Protein AF-A0A162P6Z4-F1 (afdb_monomer)

Secondary structure (DSSP, 8-state):
-----------GGGTEEESSHHHHHHTSSSPPEEHHHHHHHHHTTSEEESS-HHHHHHTHHHHEE-PPPHHHHHHIIIIIHHHTT---HHHHHHHHHHHHTT-HHHHHTTS-TT---S----S-TTS---HHHHHHHHHHHTT---SS-TT-SSS-S-GGG-----S-GGG-----EEEEEEES-HHHH-TTTHHHHHHHHHHHEEEEEEEEEE---PPPGGG-

Organism: Colletotrichum incanum (NCBI:txid1573173)

Radius of gyration: 22.45 Å; Cα contacts (8 Å, |Δi|>4): 189; chains: 1; bounding box: 48×48×62 Å

InterPro domains:
  IPR029063 S-adenosyl-L-methionine-dependent methyltransferase superfamily [G3DSA:3.40.50.150] (81-154)
  IPR029063 S-adenosyl-L-methionine-dependent methyltransferase superfamily [G3DSA:3.40.50.150] (155-224)
  IPR029063 S-adenosyl-L-methionine-dependent methyltransferase superfamily [SSF53335] (4-215)
  IPR052290 Sphingolipid C9-methyltransferase [PTHR45197] (2-154)

pLDDT: mean 76.77, std 14.66, range [35.53, 94.19]

Sequence (224 aa):
MNERVKCPGLPVKHCLTSHKKEDRAKYRSRNKIPAEIFMRKYFDGDADFNGGVLDVLEYHHDRASFRFTSELLRYIFVDVASDVPFHSRSQDEDQVQDHYDRGDDFYAWFSSPRRVYTSGIISDVDSEESLEQLQGNKLAILSLKPGENESDIGADVPESKTRIHCVDYRDIPRAKSDKITCLEMAEHVGMFNITNFLRQCADLLKDDDVMHLQIASLRQAQQY

Foldseek 3Di:
DQDPPDAPLDFPCQFKDFPDPVVCVVRVDQDAAAPVVVVVCVVVVRMDTPDPPCVSVVRNVSRHDPDDDPVNVCCCVPPVVVCVVDPDPVVLCVVPCVVPVPDPVVLVVPADLLSDDAFFQDPDPVDDDDPVRRNLRVVVVVPPDPPPDSPPSGPPDPPVRDDDDPDDPVPPPQAADLEAEAGQCLVSCDPVCSVVVVVSVVSNYDPPGDYHDYHDDDDDPVSD

Mean predicted aligned error: 10.82 Å

Structure (mmCIF, N/CA/C/O backbone):
data_AF-A0A162P6Z4-F1
#
_entry.id   AF-A0A162P6Z4-F1
#
loop_
_atom_site.group_PDB
_atom_site.id
_atom_site.type_symbol
_atom_site.label_atom_id
_atom_site.label_alt_id
_atom_site.label_comp_id
_atom_site.label_asym_id
_atom_site.label_entity_id
_atom_site.label_seq_id
_atom_site.pdbx_PDB_ins_code
_atom_site.Cartn_x
_atom_site.Cartn_y
_atom_site.Cartn_z
_atom_site.occupancy
_atom_site.B_iso_or_equiv
_atom_site.auth_seq_id
_atom_site.auth_comp_id
_atom_site.auth_asym_id
_atom_site.auth_atom_id
_atom_site.pdbx_PDB_model_num
ATOM 1 N N . MET A 1 1 ? -17.247 10.965 -14.172 1.00 46.44 1 MET A N 1
ATOM 2 C CA . MET A 1 1 ? -15.834 10.642 -14.463 1.00 46.44 1 MET A CA 1
ATOM 3 C C . MET A 1 1 ? -15.657 9.127 -1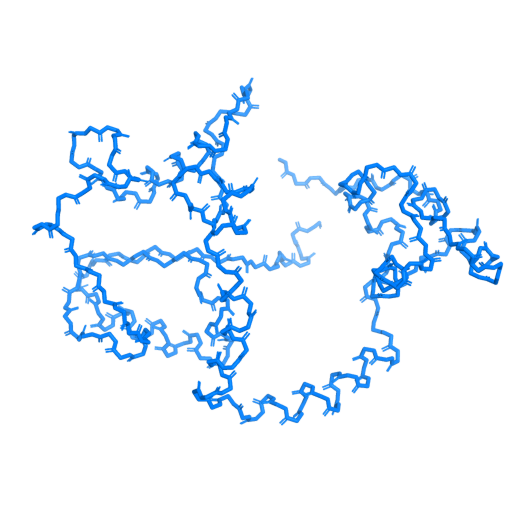4.496 1.00 46.44 1 MET A C 1
ATOM 5 O O . MET A 1 1 ? -15.507 8.516 -13.454 1.00 46.44 1 MET A O 1
ATOM 9 N N . ASN A 1 2 ? -15.789 8.502 -15.665 1.00 51.44 2 ASN A N 1
ATOM 10 C CA . ASN A 1 2 ? -15.484 7.078 -15.910 1.00 51.44 2 ASN A CA 1
ATOM 11 C C . ASN A 1 2 ? -15.151 6.933 -17.410 1.00 51.44 2 ASN A C 1
ATOM 13 O O . ASN A 1 2 ? -15.668 6.069 -18.109 1.00 51.44 2 ASN A O 1
ATOM 17 N N . GLU A 1 3 ? -14.368 7.869 -17.947 1.00 56.97 3 GLU A N 1
ATOM 18 C CA . GLU A 1 3 ? -13.923 7.787 -19.336 1.00 56.97 3 GLU A CA 1
ATOM 19 C C . GLU A 1 3 ? -12.628 6.982 -19.398 1.00 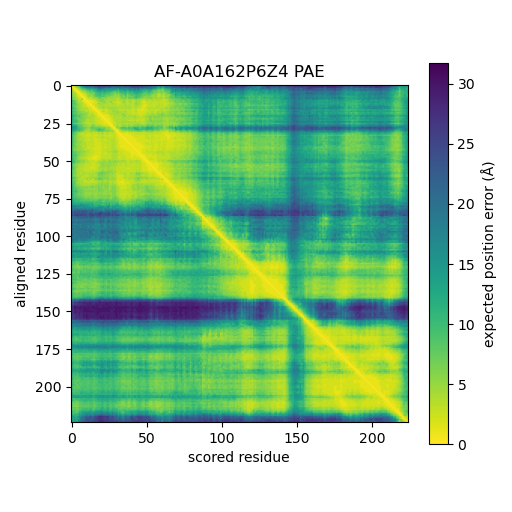56.97 3 GLU A C 1
ATOM 21 O O . GLU A 1 3 ? -11.738 7.154 -18.564 1.00 56.97 3 GLU A O 1
ATOM 26 N N . ARG A 1 4 ? -12.516 6.093 -20.390 1.00 62.03 4 ARG A N 1
ATOM 27 C CA . ARG A 1 4 ? -11.279 5.344 -20.622 1.00 62.03 4 ARG A CA 1
ATOM 28 C C . ARG A 1 4 ? -10.139 6.314 -20.889 1.00 62.03 4 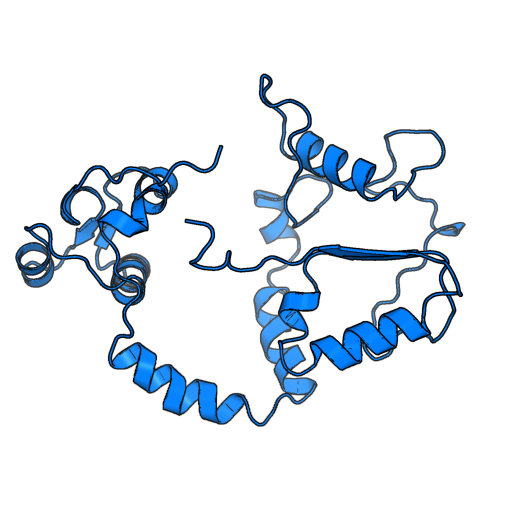ARG A C 1
ATOM 30 O O . ARG A 1 4 ? -10.230 7.137 -21.802 1.00 62.03 4 ARG A O 1
ATOM 37 N N . VAL A 1 5 ? -9.047 6.152 -20.145 1.00 67.75 5 VAL A N 1
ATOM 38 C CA . VAL A 1 5 ? -7.814 6.914 -20.356 1.00 67.75 5 VAL A CA 1
ATOM 39 C C . VAL A 1 5 ? -7.351 6.717 -21.800 1.00 67.75 5 VAL A C 1
ATOM 41 O O . VAL A 1 5 ? -7.00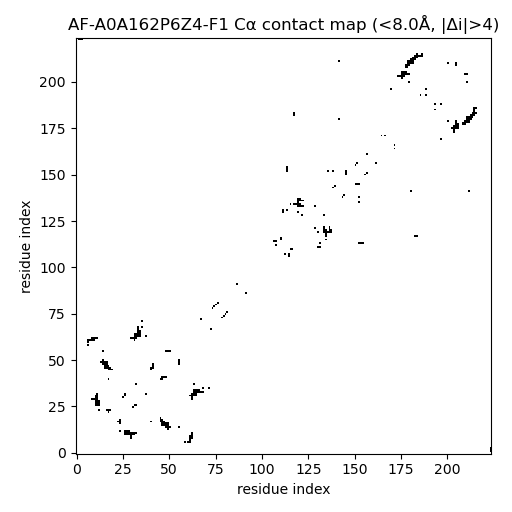2 5.609 -22.221 1.00 67.75 5 VAL A O 1
ATOM 44 N N . LYS A 1 6 ? -7.368 7.797 -22.585 1.00 73.69 6 LYS A N 1
ATOM 45 C CA . LYS A 1 6 ? -6.865 7.787 -23.960 1.00 73.69 6 LYS A CA 1
ATOM 46 C C . LYS A 1 6 ? -5.343 7.824 -23.915 1.00 73.69 6 LYS A C 1
ATOM 48 O O . LYS A 1 6 ? -4.747 8.847 -23.599 1.00 73.69 6 LYS A O 1
ATOM 53 N N . CYS A 1 7 ? -4.720 6.693 -24.225 1.00 75.06 7 CYS A N 1
ATOM 54 C CA . CYS A 1 7 ? -3.268 6.592 -24.269 1.00 75.06 7 CYS A CA 1
ATOM 55 C C . CYS A 1 7 ? -2.707 7.314 -25.513 1.00 75.06 7 CYS A C 1
ATOM 57 O O . CYS A 1 7 ? -3.266 7.161 -26.603 1.00 75.06 7 CYS A O 1
ATOM 59 N N . PRO A 1 8 ? -1.596 8.061 -25.389 1.00 80.06 8 PRO A N 1
ATOM 60 C CA . PRO A 1 8 ? -1.045 8.865 -26.481 1.00 80.06 8 PRO A CA 1
ATOM 61 C C . PRO A 1 8 ? -0.350 8.042 -27.588 1.00 80.06 8 PRO A C 1
ATOM 63 O O . PRO A 1 8 ? 0.004 8.594 -28.631 1.00 80.06 8 PRO A O 1
ATOM 66 N N . GLY A 1 9 ? -0.154 6.729 -27.417 1.00 79.75 9 GLY A N 1
ATOM 67 C CA . GLY A 1 9 ? 0.426 5.847 -28.436 1.00 79.75 9 GLY A CA 1
ATOM 68 C C . GLY A 1 9 ? 1.926 6.066 -28.661 1.00 79.75 9 GLY A C 1
ATOM 69 O O . GLY A 1 9 ? 2.426 5.853 -29.780 1.00 79.75 9 GLY A O 1
ATOM 70 N N . LEU A 1 10 ? 2.629 6.531 -27.625 1.00 81.75 10 LEU A N 1
ATOM 71 C CA . LEU A 1 10 ? 4.042 6.898 -27.653 1.00 81.75 10 LEU A CA 1
ATOM 72 C C . LEU A 1 10 ? 4.932 5.655 -27.473 1.00 81.75 10 LEU A C 1
ATOM 74 O O . LEU A 1 10 ? 4.625 4.779 -26.667 1.00 81.75 10 LEU A O 1
ATOM 78 N N . PRO A 1 11 ? 6.059 5.549 -28.201 1.00 82.31 11 PRO A N 1
ATOM 79 C CA . PRO A 1 11 ? 6.957 4.402 -28.088 1.00 82.31 11 PRO A CA 1
ATOM 80 C C . PRO A 1 11 ? 7.705 4.394 -26.745 1.00 82.31 11 PRO A C 1
ATOM 82 O O . PRO A 1 11 ? 7.944 5.447 -26.157 1.00 82.31 11 PRO A O 1
ATOM 85 N N . VAL A 1 12 ? 8.170 3.219 -26.308 1.00 82.81 12 VAL A N 1
ATOM 86 C CA . VAL A 1 12 ? 8.904 3.036 -25.034 1.00 82.81 12 VAL A CA 1
ATOM 87 C C . VAL A 1 12 ? 10.111 3.971 -24.916 1.00 82.81 12 VAL A C 1
ATOM 89 O O . VAL A 1 12 ? 10.322 4.557 -23.859 1.00 82.81 12 VAL A O 1
ATOM 92 N N . LYS A 1 13 ? 10.845 4.196 -26.016 1.00 83.38 13 LYS A N 1
ATOM 93 C CA . LYS A 1 13 ? 11.989 5.127 -26.070 1.00 83.38 13 LYS A CA 1
ATOM 94 C C . LYS A 1 13 ? 11.669 6.569 -25.656 1.00 83.38 13 LYS A C 1
ATOM 96 O O . LYS A 1 13 ? 12.589 7.347 -25.459 1.00 83.38 13 LYS A O 1
ATOM 101 N N . HIS A 1 14 ? 10.396 6.968 -25.635 1.00 83.31 14 HIS A N 1
ATOM 102 C CA . HIS A 1 14 ? 10.000 8.296 -25.168 1.00 83.31 14 HIS A CA 1
ATOM 103 C C . HIS A 1 14 ? 10.062 8.391 -23.642 1.00 83.31 14 HIS A C 1
ATOM 105 O O . HIS A 1 14 ? 10.307 9.459 -23.108 1.00 83.31 14 HIS A O 1
ATOM 111 N N . CYS A 1 15 ? 9.901 7.265 -22.954 1.00 82.69 15 CYS A N 1
ATOM 112 C CA . CYS A 1 15 ? 9.810 7.191 -21.503 1.00 82.69 15 CYS A CA 1
ATOM 113 C C . CYS A 1 15 ? 11.073 6.689 -20.836 1.00 82.69 15 CYS A C 1
ATOM 115 O O . CYS A 1 15 ? 11.348 7.076 -19.707 1.00 82.69 15 CYS A O 1
ATOM 117 N N . LEU A 1 16 ? 11.809 5.821 -21.523 1.00 85.81 16 LEU A N 1
ATOM 118 C CA . LEU A 1 16 ? 12.966 5.161 -20.957 1.00 85.81 16 LEU A CA 1
ATOM 119 C C . LEU A 1 16 ? 14.080 5.041 -21.995 1.00 85.81 16 LEU A C 1
ATOM 121 O O . LEU A 1 16 ? 13.851 4.595 -23.125 1.00 85.81 16 LEU A O 1
ATOM 125 N N . THR A 1 17 ? 15.293 5.416 -21.599 1.00 89.19 17 THR A N 1
ATOM 126 C CA . THR A 1 17 ? 16.510 5.244 -22.395 1.00 89.19 17 THR A CA 1
ATOM 127 C C . THR A 1 17 ? 17.358 4.148 -21.779 1.00 89.19 17 THR A C 1
ATOM 129 O O . THR A 1 17 ? 17.910 4.316 -20.701 1.00 89.19 17 THR A O 1
ATOM 132 N N . SER A 1 18 ? 17.502 3.024 -22.484 1.00 88.56 18 SER A N 1
ATOM 133 C CA . SER A 1 18 ? 18.409 1.959 -22.050 1.00 88.56 18 SER A CA 1
ATOM 134 C C . SER A 1 18 ? 19.856 2.248 -22.439 1.00 88.56 18 SER A C 1
ATOM 136 O O . SER A 1 18 ? 20.138 2.719 -23.548 1.00 88.56 18 SER A O 1
ATOM 138 N N . HIS A 1 19 ? 20.789 1.884 -21.564 1.00 90.38 19 HIS A N 1
ATOM 139 C CA . HIS A 1 19 ? 22.231 1.993 -21.789 1.00 90.38 19 HIS A CA 1
ATOM 140 C C . HIS A 1 19 ? 22.767 0.876 -22.691 1.00 90.38 19 HIS A C 1
ATOM 142 O O . HIS A 1 19 ? 23.779 1.057 -23.377 1.00 90.38 19 HIS A O 1
ATOM 148 N N . LYS A 1 20 ? 22.022 -0.226 -22.841 1.00 88.31 20 LYS A N 1
ATOM 149 C CA . LYS A 1 20 ? 22.358 -1.348 -23.727 1.00 88.31 20 LYS A CA 1
ATOM 150 C C . LYS A 1 20 ? 21.846 -1.118 -25.152 1.00 88.31 20 LYS A C 1
ATOM 152 O O . LYS A 1 20 ? 20.680 -0.808 -25.397 1.00 88.31 20 LYS A O 1
ATOM 157 N N . LYS A 1 21 ? 22.735 -1.281 -26.141 1.00 85.00 21 LYS A N 1
ATOM 158 C CA . LYS A 1 21 ? 22.434 -1.022 -27.565 1.00 85.00 21 LYS A CA 1
ATOM 159 C C . LYS A 1 21 ? 21.353 -1.955 -28.122 1.00 85.00 21 LYS A C 1
ATOM 161 O O . LYS A 1 21 ? 20.536 -1.519 -28.932 1.00 85.00 21 LYS A O 1
ATOM 166 N N . GLU A 1 22 ? 21.341 -3.205 -27.674 1.00 84.81 22 GLU A N 1
ATOM 167 C CA . GLU A 1 22 ? 20.366 -4.225 -28.076 1.00 84.81 22 GLU A CA 1
ATOM 168 C C . GLU A 1 22 ? 18.949 -3.865 -27.618 1.00 84.81 22 GLU A C 1
ATOM 170 O O . GLU A 1 22 ? 18.009 -3.890 -28.414 1.00 84.81 22 GLU A O 1
ATOM 175 N N . ASP A 1 23 ? 18.804 -3.420 -26.370 1.00 82.62 23 ASP A N 1
ATOM 176 C CA . ASP A 1 23 ? 17.523 -2.979 -25.817 1.00 82.62 23 ASP A CA 1
ATOM 177 C C . ASP A 1 23 ? 16.994 -1.732 -26.529 1.00 82.62 23 ASP A C 1
ATOM 179 O O . ASP A 1 23 ? 15.813 -1.665 -26.883 1.00 82.62 23 ASP A O 1
ATOM 183 N N . ARG A 1 24 ? 17.875 -0.768 -26.835 1.00 82.19 24 ARG A N 1
ATOM 184 C CA . ARG A 1 24 ? 17.502 0.407 -27.639 1.00 82.19 24 ARG A CA 1
ATOM 185 C C . ARG A 1 24 ? 16.971 0.022 -29.016 1.00 82.19 24 ARG A C 1
ATOM 187 O O . ARG A 1 24 ? 16.066 0.687 -29.515 1.00 82.19 24 ARG A O 1
ATOM 194 N N . ALA A 1 25 ? 17.515 -1.024 -29.639 1.00 81.44 25 ALA A N 1
ATOM 195 C CA . ALA A 1 25 ? 17.023 -1.523 -30.921 1.00 81.44 25 ALA A CA 1
ATOM 196 C C . ALA A 1 25 ? 15.665 -2.231 -30.770 1.00 81.44 25 ALA A C 1
ATOM 198 O O . ALA A 1 25 ? 14.748 -1.969 -31.551 1.00 81.44 25 ALA A O 1
ATOM 199 N N . LYS A 1 26 ? 15.515 -3.067 -29.736 1.00 81.81 26 LYS A N 1
ATOM 200 C CA . LYS A 1 26 ? 14.305 -3.855 -29.454 1.00 81.81 26 LYS A CA 1
ATOM 201 C C . LYS A 1 26 ? 13.075 -2.993 -29.149 1.00 81.81 26 LYS A C 1
ATOM 203 O O . LYS A 1 26 ? 11.979 -3.299 -29.623 1.00 81.81 26 LYS A O 1
ATOM 208 N N . TYR A 1 27 ? 13.260 -1.897 -28.410 1.00 79.38 27 TYR A N 1
ATOM 209 C CA . TYR A 1 27 ? 12.186 -0.994 -27.971 1.00 79.38 27 TYR A CA 1
ATOM 210 C C . TYR A 1 27 ? 12.145 0.336 -28.748 1.00 79.38 27 TYR A C 1
ATOM 212 O O . TYR A 1 27 ? 11.572 1.329 -28.296 1.00 79.38 27 TYR A O 1
ATOM 220 N N . ARG A 1 28 ? 12.744 0.369 -29.949 1.00 69.75 28 ARG A N 1
ATOM 221 C CA . ARG A 1 28 ? 12.758 1.554 -30.827 1.00 69.75 28 ARG A CA 1
ATOM 222 C C . ARG A 1 28 ? 11.385 1.878 -31.428 1.00 69.75 28 ARG A C 1
ATOM 224 O O . ARG A 1 28 ? 11.129 3.033 -31.779 1.00 69.75 28 ARG A O 1
ATOM 231 N N . SER A 1 29 ? 10.549 0.854 -31.602 1.00 71.00 29 SER A N 1
ATOM 232 C CA . SER A 1 29 ? 9.211 0.912 -32.200 1.00 71.00 29 SER A CA 1
ATOM 233 C C . SER A 1 29 ? 8.112 0.980 -31.123 1.00 71.00 29 SER A C 1
ATOM 235 O O . SER A 1 29 ? 8.387 1.233 -29.954 1.00 71.00 29 SER A O 1
ATOM 237 N N . ARG A 1 30 ? 6.849 0.751 -31.504 1.00 70.62 30 ARG A N 1
ATOM 238 C CA . ARG A 1 30 ? 5.688 0.698 -30.592 1.00 70.62 30 ARG A CA 1
ATOM 239 C C . ARG A 1 30 ? 5.570 -0.610 -29.787 1.00 70.62 30 ARG A C 1
ATOM 241 O O . ARG A 1 30 ? 4.515 -0.894 -29.229 1.00 70.62 30 ARG A O 1
ATOM 248 N N . ASN A 1 31 ? 6.620 -1.426 -29.736 1.00 80.19 31 ASN A N 1
ATOM 249 C CA . ASN A 1 31 ? 6.604 -2.652 -28.944 1.00 80.19 31 ASN A CA 1
ATOM 250 C C . ASN A 1 31 ? 6.523 -2.316 -27.453 1.00 80.19 31 ASN A C 1
ATOM 252 O O . ASN A 1 31 ? 7.391 -1.615 -26.936 1.00 80.19 31 ASN A O 1
ATOM 256 N N . LYS A 1 32 ? 5.511 -2.857 -26.767 1.00 85.94 32 LYS A N 1
ATOM 257 C CA . LYS A 1 32 ? 5.416 -2.760 -25.310 1.00 85.94 32 LYS A CA 1
ATOM 258 C C . LYS A 1 32 ? 6.503 -3.602 -24.645 1.00 85.94 32 LYS A C 1
ATOM 260 O O . LYS A 1 32 ? 6.838 -4.688 -25.121 1.00 85.94 32 LYS A O 1
ATOM 265 N N . ILE A 1 33 ? 7.015 -3.114 -23.527 1.00 88.50 33 ILE A N 1
ATOM 266 C CA . ILE A 1 33 ? 7.961 -3.816 -22.657 1.00 88.50 33 ILE A CA 1
ATOM 267 C C . ILE A 1 33 ? 7.192 -4.440 -21.482 1.00 88.50 33 ILE A C 1
ATOM 269 O O . ILE A 1 33 ? 6.255 -3.822 -20.985 1.00 88.50 33 ILE A O 1
ATOM 273 N N . PRO A 1 34 ? 7.481 -5.673 -21.038 1.00 90.81 34 PRO A N 1
ATOM 274 C CA . PRO A 1 34 ? 6.893 -6.189 -19.804 1.00 90.81 34 PRO A CA 1
ATOM 275 C C . PRO A 1 34 ? 7.195 -5.266 -18.615 1.00 90.81 34 PRO A C 1
ATOM 277 O O . PRO A 1 34 ? 8.324 -4.796 -18.492 1.00 90.81 34 PRO A O 1
ATOM 280 N N . ALA A 1 35 ? 6.196 -4.987 -17.772 1.00 89.00 35 ALA A N 1
ATOM 281 C CA . ALA A 1 35 ? 6.329 -4.038 -16.660 1.00 89.00 35 ALA A CA 1
ATOM 282 C C . ALA A 1 35 ? 7.467 -4.421 -15.695 1.00 89.00 35 ALA A C 1
ATOM 284 O O . ALA A 1 35 ? 8.247 -3.566 -15.292 1.00 89.00 35 ALA A O 1
ATOM 285 N N . GLU A 1 36 ? 7.617 -5.715 -15.411 1.00 89.44 36 GLU A N 1
ATOM 286 C CA . GLU A 1 36 ? 8.701 -6.246 -14.578 1.00 89.44 36 GLU A CA 1
ATOM 287 C C . GLU A 1 36 ? 10.088 -5.965 -15.182 1.00 89.44 36 GLU A C 1
ATOM 289 O O . GLU A 1 36 ? 10.938 -5.385 -14.512 1.00 89.44 36 GLU A O 1
ATOM 294 N N . ILE A 1 37 ? 10.299 -6.244 -16.474 1.00 88.69 37 ILE A N 1
ATOM 295 C CA . ILE A 1 37 ? 11.555 -5.905 -17.169 1.00 88.69 37 ILE A CA 1
ATOM 296 C C . ILE A 1 37 ? 11.800 -4.392 -17.172 1.00 88.69 37 ILE A C 1
ATOM 298 O O . ILE A 1 37 ? 12.941 -3.956 -17.040 1.00 88.69 37 ILE A O 1
ATOM 302 N N . PHE A 1 38 ? 10.750 -3.587 -17.358 1.00 88.69 38 PHE A N 1
ATOM 303 C CA . PHE A 1 38 ? 10.857 -2.129 -17.345 1.00 88.69 38 PHE A CA 1
ATOM 304 C C . PHE A 1 38 ? 11.376 -1.618 -15.998 1.00 88.69 38 PHE A C 1
ATOM 306 O O . PHE A 1 38 ? 12.355 -0.877 -15.975 1.00 88.69 38 PHE A O 1
ATOM 313 N N . MET A 1 39 ? 10.765 -2.059 -14.894 1.00 87.88 39 MET A N 1
ATOM 314 C CA . MET A 1 39 ? 11.171 -1.677 -13.539 1.00 87.88 39 MET A CA 1
ATOM 315 C C . MET A 1 39 ? 12.567 -2.201 -13.207 1.00 87.88 39 MET A C 1
ATOM 317 O O . MET A 1 39 ? 13.410 -1.437 -12.749 1.00 87.88 39 MET A O 1
ATOM 321 N N . ARG A 1 40 ? 12.847 -3.476 -13.504 1.00 89.31 40 ARG A N 1
ATOM 322 C CA . ARG A 1 40 ? 14.159 -4.075 -13.243 1.00 89.31 40 ARG A CA 1
ATOM 323 C C . ARG A 1 40 ? 15.280 -3.320 -13.947 1.00 89.31 40 ARG A C 1
ATOM 325 O O . ARG A 1 40 ? 16.278 -3.004 -13.321 1.00 89.31 40 ARG A O 1
ATOM 332 N N . LYS A 1 41 ? 15.104 -2.966 -15.224 1.00 89.50 41 LYS A N 1
ATOM 333 C CA . LYS A 1 41 ? 16.119 -2.197 -15.962 1.00 89.50 41 LYS A CA 1
ATOM 334 C C . LYS A 1 41 ? 16.442 -0.860 -15.306 1.00 89.50 41 LYS A C 1
ATOM 336 O O . LYS A 1 41 ? 17.588 -0.438 -15.369 1.00 89.50 41 LYS A O 1
ATOM 341 N N . TYR A 1 42 ? 15.455 -0.199 -14.710 1.00 90.25 42 TYR A N 1
ATOM 342 C CA . TYR A 1 42 ? 15.699 1.029 -13.965 1.00 90.25 42 TYR A CA 1
ATOM 343 C C . TYR A 1 42 ? 16.482 0.759 -12.672 1.00 90.25 42 TYR A C 1
ATOM 345 O O . TYR A 1 42 ? 17.515 1.382 -12.447 1.00 90.25 42 TYR A O 1
ATOM 353 N N . PHE A 1 43 ? 16.045 -0.210 -11.861 1.00 91.00 43 PHE A N 1
ATOM 354 C CA . PHE A 1 43 ? 16.706 -0.534 -10.589 1.00 91.00 43 PHE A CA 1
ATOM 355 C C . PHE A 1 43 ? 18.124 -1.095 -10.753 1.00 91.00 43 PHE A C 1
ATOM 357 O O . PHE A 1 43 ? 18.994 -0.784 -9.944 1.00 91.00 43 PHE A O 1
ATOM 364 N N . ASP A 1 44 ? 18.381 -1.847 -11.824 1.00 91.88 44 ASP A N 1
ATOM 365 C CA . ASP A 1 44 ? 19.712 -2.363 -12.162 1.00 91.88 44 ASP A CA 1
ATOM 366 C C . ASP A 1 44 ? 20.641 -1.273 -12.738 1.00 91.88 44 ASP A C 1
ATOM 368 O O . ASP A 1 44 ? 21.807 -1.540 -13.026 1.00 91.88 44 ASP A O 1
ATOM 372 N N . GLY A 1 45 ? 20.135 -0.052 -12.958 1.00 91.31 45 GLY A N 1
ATOM 373 C CA . GLY A 1 45 ? 20.879 1.036 -13.598 1.00 91.31 45 GLY A CA 1
ATOM 374 C C . GLY A 1 45 ? 21.111 0.832 -15.100 1.00 91.31 45 GLY A C 1
ATOM 375 O O . GLY A 1 45 ? 21.936 1.513 -15.696 1.00 91.31 45 GLY A O 1
ATOM 376 N N . ASP A 1 46 ? 20.389 -0.096 -15.730 1.00 91.75 46 ASP A N 1
ATOM 377 C CA . ASP A 1 46 ? 20.468 -0.417 -17.161 1.00 91.75 46 ASP A CA 1
ATOM 378 C C . ASP A 1 46 ? 19.675 0.565 -18.048 1.00 91.75 46 ASP A C 1
ATOM 380 O O . ASP A 1 46 ? 19.737 0.497 -19.292 1.00 91.75 46 ASP A O 1
ATOM 384 N N . ALA A 1 47 ? 18.856 1.420 -17.434 1.00 91.12 47 ALA A N 1
ATOM 385 C CA . ALA A 1 47 ? 18.052 2.415 -18.116 1.00 91.12 47 ALA A CA 1
ATOM 386 C C . ALA A 1 47 ? 17.605 3.570 -17.211 1.00 91.12 47 ALA A C 1
ATOM 388 O O . ALA A 1 47 ? 17.324 3.368 -16.037 1.00 91.12 47 ALA A O 1
ATOM 389 N N . ASP A 1 48 ? 17.418 4.744 -17.813 1.00 91.88 48 ASP A N 1
ATOM 390 C CA . ASP A 1 48 ? 16.911 5.941 -17.138 1.00 91.88 48 ASP A CA 1
ATOM 391 C C . ASP A 1 48 ? 15.522 6.334 -17.638 1.00 91.88 48 ASP A C 1
ATOM 393 O O . ASP A 1 48 ? 15.187 6.125 -18.810 1.00 91.88 48 ASP A O 1
ATOM 397 N N . PHE A 1 49 ? 14.741 6.975 -16.767 1.00 90.88 49 PHE A N 1
ATOM 398 C CA . PHE A 1 49 ? 13.535 7.694 -17.167 1.00 90.88 49 PHE A CA 1
ATOM 399 C C . PHE A 1 49 ? 13.900 8.961 -17.951 1.00 90.88 49 PHE A C 1
ATOM 401 O O . PHE A 1 49 ? 14.766 9.732 -17.552 1.00 90.88 49 PHE A O 1
ATOM 408 N N . ASN A 1 50 ? 13.196 9.212 -19.052 1.00 88.12 50 ASN A N 1
ATOM 409 C CA . ASN A 1 50 ? 13.419 10.387 -19.904 1.00 88.12 50 ASN A CA 1
ATOM 410 C C . ASN A 1 50 ? 12.658 11.645 -19.438 1.00 88.12 50 ASN A C 1
ATOM 412 O O . ASN A 1 50 ? 12.590 12.627 -20.174 1.00 88.12 50 ASN A O 1
ATOM 416 N N . GLY A 1 51 ? 12.052 11.609 -18.251 1.00 86.19 51 GLY A N 1
ATOM 417 C CA . GLY A 1 51 ? 11.237 12.680 -17.683 1.00 86.19 51 GLY A CA 1
ATOM 418 C C . GLY A 1 51 ? 10.880 12.388 -16.227 1.00 86.19 51 GLY A C 1
ATOM 419 O O . GLY A 1 51 ? 11.446 11.474 -15.623 1.00 86.19 51 GLY A O 1
ATOM 420 N N . GLY A 1 52 ? 9.930 13.148 -15.676 1.00 87.81 52 GLY A N 1
ATOM 421 C CA . GLY A 1 52 ? 9.391 12.889 -14.344 1.00 87.81 52 GLY A CA 1
ATOM 422 C C . GLY A 1 52 ? 8.855 11.461 -14.248 1.00 87.81 52 GLY A C 1
ATOM 423 O O . GLY A 1 52 ? 8.099 11.013 -15.111 1.00 87.81 52 GLY A O 1
ATOM 424 N N . VAL A 1 53 ? 9.261 10.725 -13.209 1.00 87.50 53 VAL A N 1
ATOM 425 C CA . VAL A 1 53 ? 8.856 9.321 -13.025 1.00 87.50 53 VAL A CA 1
ATOM 426 C C . VAL A 1 53 ? 7.332 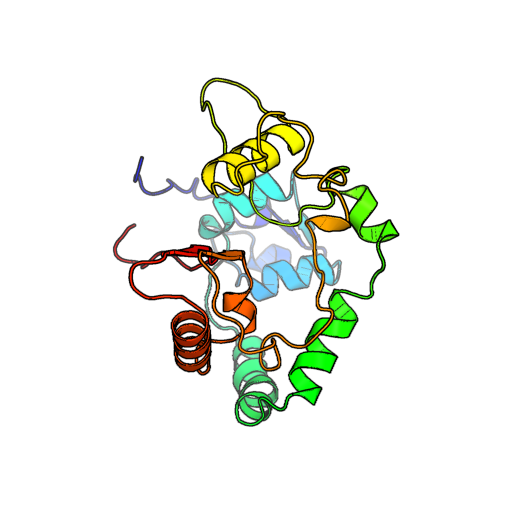9.205 -12.982 1.00 87.50 53 VAL A C 1
ATOM 428 O O . VAL A 1 53 ? 6.774 8.316 -13.622 1.00 87.50 53 VAL A O 1
ATOM 431 N N . LEU A 1 54 ? 6.662 10.142 -12.302 1.00 85.50 54 LEU A N 1
ATOM 432 C CA . LEU A 1 54 ? 5.203 10.201 -12.229 1.00 85.50 54 LEU A CA 1
ATOM 433 C C . LEU A 1 54 ? 4.569 10.316 -13.623 1.00 85.50 54 LEU A C 1
ATOM 435 O O . LEU A 1 54 ? 3.759 9.466 -13.979 1.00 85.50 54 LEU A O 1
ATOM 439 N N . ASP A 1 55 ? 5.004 11.277 -14.440 1.00 82.81 55 ASP A N 1
ATOM 440 C CA . ASP A 1 55 ? 4.473 11.498 -15.796 1.00 82.81 55 ASP A CA 1
ATOM 441 C C . ASP A 1 55 ? 4.682 10.277 -16.703 1.00 82.81 55 ASP A C 1
ATOM 443 O O . ASP A 1 55 ? 3.839 9.900 -17.527 1.00 82.81 55 ASP A O 1
ATOM 447 N N . VAL A 1 56 ? 5.839 9.623 -16.562 1.00 84.69 56 VAL A N 1
ATOM 448 C CA . VAL A 1 56 ? 6.143 8.418 -17.330 1.00 84.69 56 VAL A CA 1
ATOM 449 C C . VAL A 1 56 ? 5.237 7.258 -16.914 1.00 84.69 56 VAL A C 1
ATOM 451 O O . VAL A 1 56 ? 4.744 6.528 -17.787 1.00 84.69 56 VAL A O 1
ATOM 454 N N . LEU A 1 57 ? 5.033 7.079 -15.607 1.00 85.62 57 LEU A N 1
ATOM 455 C CA . LEU A 1 57 ? 4.233 5.995 -15.047 1.00 85.62 57 LEU A CA 1
ATOM 456 C C . LEU A 1 57 ? 2.726 6.240 -15.162 1.00 85.62 57 LEU A C 1
ATOM 458 O O . LEU A 1 57 ? 1.981 5.267 -15.233 1.00 85.62 57 LEU A O 1
ATOM 462 N N . GLU A 1 58 ? 2.256 7.480 -15.273 1.00 84.12 58 GLU A N 1
ATOM 463 C CA . GLU A 1 58 ? 0.832 7.799 -15.447 1.00 84.12 58 GLU A CA 1
ATOM 464 C C . GLU A 1 58 ? 0.236 7.059 -16.659 1.00 84.12 58 GLU A C 1
ATOM 466 O O . GLU A 1 58 ? -0.794 6.390 -16.571 1.00 84.12 58 GLU A O 1
ATOM 471 N N . TYR A 1 59 ? 0.962 7.058 -17.780 1.00 79.00 59 TYR A N 1
ATOM 472 C CA . TYR A 1 59 ? 0.562 6.378 -19.016 1.00 79.00 59 TYR A CA 1
ATOM 473 C C . TYR A 1 59 ? 1.268 5.033 -19.212 1.00 79.00 59 TYR A C 1
ATOM 475 O O . TYR A 1 59 ? 1.494 4.601 -20.347 1.00 79.00 59 TYR A O 1
ATOM 483 N N . HIS A 1 60 ? 1.637 4.343 -18.129 1.00 81.38 60 HIS A N 1
ATOM 484 C CA . HIS A 1 60 ? 2.365 3.077 -18.219 1.00 81.38 60 HIS A CA 1
ATOM 485 C C . HIS A 1 60 ? 1.623 2.033 -19.070 1.00 81.38 60 HIS A C 1
ATOM 487 O O . HIS A 1 60 ? 2.271 1.291 -19.798 1.00 81.38 60 HIS A O 1
ATOM 493 N N . HIS A 1 61 ? 0.285 2.010 -19.093 1.00 80.19 61 HIS A N 1
ATOM 494 C CA . HIS A 1 61 ? -0.491 1.103 -19.953 1.00 80.19 61 HIS A CA 1
ATOM 495 C C . HIS A 1 61 ? -0.223 1.272 -21.461 1.00 80.19 61 HIS A C 1
ATOM 497 O O . HIS A 1 61 ? -0.437 0.326 -22.227 1.00 80.19 61 HIS A O 1
ATOM 503 N N . ASP A 1 62 ? 0.264 2.431 -21.909 1.00 80.75 62 ASP A N 1
ATOM 504 C CA . ASP A 1 62 ? 0.613 2.696 -23.311 1.00 80.75 62 ASP A CA 1
ATOM 505 C C . ASP A 1 62 ? 1.874 1.916 -23.737 1.00 80.75 62 ASP A C 1
ATOM 507 O O . ASP A 1 62 ? 1.998 1.463 -24.876 1.00 80.75 62 ASP A O 1
ATOM 511 N N . ARG A 1 63 ? 2.795 1.686 -22.791 1.00 82.19 63 ARG A N 1
ATOM 512 C CA . ARG A 1 63 ? 4.189 1.275 -23.057 1.00 82.19 63 ARG A CA 1
ATOM 513 C C . ARG A 1 63 ? 4.589 -0.009 -22.345 1.00 82.19 63 ARG A C 1
ATOM 515 O O . ARG A 1 63 ? 5.420 -0.757 -22.858 1.00 82.19 63 ARG A O 1
ATOM 522 N N . ALA A 1 64 ? 3.977 -0.286 -21.204 1.00 86.81 64 ALA A N 1
ATOM 523 C CA . ALA A 1 64 ? 4.151 -1.493 -20.430 1.00 86.81 64 ALA A CA 1
ATOM 524 C C . ALA A 1 64 ? 3.072 -2.526 -20.781 1.00 86.81 64 ALA A C 1
ATOM 526 O O . ALA A 1 64 ? 1.907 -2.207 -21.033 1.00 86.81 64 ALA A O 1
ATOM 527 N N . SER A 1 65 ? 3.464 -3.794 -20.799 1.00 86.88 65 SER A N 1
ATOM 528 C CA . SER A 1 65 ? 2.541 -4.924 -20.835 1.00 86.88 65 SER A CA 1
ATOM 529 C C . SER A 1 65 ? 2.598 -5.675 -19.509 1.00 86.88 65 SER A C 1
ATOM 531 O O . SER A 1 65 ? 3.679 -5.919 -18.984 1.00 86.88 65 SER A O 1
ATOM 533 N N . PHE A 1 66 ? 1.442 -6.079 -18.994 1.00 85.25 66 PHE A N 1
ATOM 534 C CA . PHE A 1 66 ? 1.306 -6.840 -17.744 1.00 85.25 66 PHE A CA 1
ATOM 535 C C . PHE A 1 66 ? 1.325 -8.351 -17.988 1.00 85.25 66 PHE A C 1
ATOM 537 O O . PHE A 1 66 ? 0.595 -9.118 -17.373 1.00 85.25 66 PHE A O 1
ATOM 544 N N . ARG A 1 67 ? 2.107 -8.779 -18.979 1.00 86.06 67 ARG A N 1
ATOM 545 C CA . ARG A 1 67 ? 2.244 -10.194 -19.318 1.00 86.06 67 ARG A CA 1
ATOM 546 C C . ARG A 1 67 ? 3.262 -10.820 -18.379 1.00 86.06 67 ARG A C 1
ATOM 548 O O . ARG A 1 67 ? 4.287 -10.201 -18.099 1.00 86.06 67 ARG A O 1
ATOM 555 N N . PHE A 1 68 ? 3.008 -12.055 -17.969 1.00 84.25 68 PHE A N 1
ATOM 556 C CA . PHE A 1 68 ? 3.981 -12.828 -17.212 1.00 84.25 68 PHE A CA 1
ATOM 557 C C . PHE A 1 68 ? 5.227 -13.094 -18.062 1.00 84.25 68 PHE A C 1
ATOM 559 O O . PHE A 1 68 ? 5.132 -13.592 -19.187 1.00 84.25 68 PHE A O 1
ATOM 566 N N . THR A 1 69 ? 6.392 -12.738 -17.529 1.00 87.56 69 THR A N 1
ATOM 567 C CA . THR A 1 69 ? 7.686 -13.121 -18.097 1.00 87.56 69 THR A CA 1
ATOM 568 C C . THR A 1 69 ? 8.057 -14.520 -17.617 1.00 87.56 69 THR A C 1
ATOM 570 O O . THR A 1 69 ? 7.531 -15.007 -16.617 1.00 87.56 69 THR A O 1
ATOM 573 N N . SER A 1 70 ? 8.948 -15.206 -18.335 1.00 84.25 70 SER A N 1
ATOM 574 C CA . SER A 1 70 ? 9.410 -16.541 -17.933 1.00 84.25 70 SER A CA 1
ATOM 575 C C . SER A 1 70 ? 10.073 -16.534 -16.556 1.00 84.25 70 SER A C 1
ATOM 577 O O . SER A 1 70 ? 9.934 -17.495 -15.807 1.00 84.25 70 SER A O 1
ATOM 579 N N . GLU A 1 71 ? 10.764 -15.447 -16.214 1.00 85.06 71 GLU A N 1
ATOM 580 C CA . GLU A 1 71 ? 11.358 -15.263 -14.889 1.00 85.06 71 GLU A CA 1
ATOM 581 C C . GLU A 1 71 ? 10.294 -15.041 -13.819 1.00 85.06 71 GLU A C 1
ATOM 583 O O . GLU A 1 71 ? 10.352 -15.705 -12.790 1.00 85.06 71 GLU A O 1
ATOM 588 N N . LEU A 1 72 ? 9.274 -14.216 -14.083 1.00 84.88 72 LEU A N 1
ATOM 589 C CA . LEU A 1 72 ? 8.164 -14.042 -13.147 1.00 84.88 72 LEU A CA 1
ATOM 590 C C . LEU A 1 72 ? 7.391 -15.352 -12.923 1.00 84.88 72 LEU A C 1
ATOM 592 O O . LEU A 1 72 ? 7.025 -15.660 -11.795 1.00 84.88 72 LEU A O 1
ATOM 596 N N . LEU A 1 73 ? 7.175 -16.159 -13.968 1.00 86.75 73 LEU A N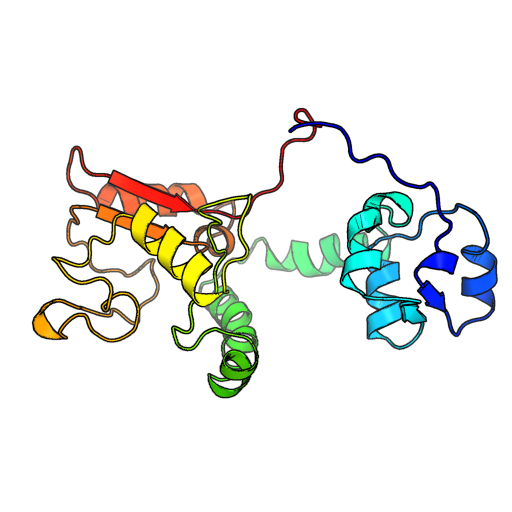 1
ATOM 597 C CA . LEU A 1 73 ? 6.573 -17.490 -13.815 1.00 86.75 73 LEU A CA 1
ATOM 598 C C . LEU A 1 73 ? 7.457 -18.411 -12.976 1.00 86.75 73 LEU A C 1
ATOM 600 O O . LEU A 1 73 ? 6.948 -19.087 -12.088 1.00 86.75 73 LEU A O 1
ATOM 604 N N . ARG A 1 74 ? 8.771 -18.432 -13.231 1.00 84.81 74 ARG A N 1
ATOM 605 C CA . ARG A 1 74 ? 9.713 -19.209 -12.420 1.00 84.81 74 ARG A CA 1
ATOM 606 C C . ARG A 1 74 ? 9.637 -18.789 -10.953 1.00 84.81 74 ARG A C 1
ATOM 608 O O . ARG A 1 74 ? 9.500 -19.667 -10.116 1.00 84.81 74 ARG A O 1
ATOM 615 N N . TYR A 1 75 ? 9.672 -17.490 -10.670 1.00 81.81 75 TYR A N 1
ATOM 616 C CA . TYR A 1 75 ? 9.551 -16.958 -9.314 1.00 81.81 75 TYR A CA 1
ATOM 617 C C . TYR A 1 75 ? 8.244 -17.405 -8.643 1.00 81.81 75 TYR A C 1
ATOM 619 O O . TYR A 1 75 ? 8.247 -17.922 -7.532 1.00 81.81 75 TYR A O 1
ATOM 627 N N . ILE A 1 76 ? 7.118 -17.319 -9.357 1.00 82.12 76 ILE A N 1
ATOM 628 C CA . ILE A 1 76 ? 5.820 -17.766 -8.834 1.00 82.12 76 ILE A CA 1
ATOM 629 C C . ILE A 1 76 ? 5.822 -19.266 -8.505 1.00 82.12 76 ILE A C 1
ATOM 631 O O . ILE A 1 76 ? 5.303 -19.666 -7.468 1.00 82.12 76 ILE A O 1
ATOM 635 N N . PHE A 1 77 ? 6.381 -20.111 -9.374 1.00 79.69 77 PHE A N 1
ATOM 636 C CA . PHE A 1 77 ? 6.341 -21.565 -9.184 1.00 79.69 77 PHE A CA 1
ATOM 637 C C . PHE A 1 77 ? 7.416 -22.114 -8.249 1.00 79.69 77 PHE A C 1
ATOM 639 O O . PHE A 1 77 ? 7.233 -23.202 -7.710 1.00 79.69 77 PHE A O 1
ATOM 646 N N . VAL A 1 78 ? 8.538 -21.415 -8.102 1.00 77.94 78 VAL A N 1
ATOM 647 C CA . VAL A 1 78 ? 9.671 -21.877 -7.297 1.00 77.94 78 VAL A CA 1
ATOM 648 C C . VAL A 1 78 ? 9.656 -21.238 -5.921 1.00 77.94 78 VAL A C 1
ATOM 650 O O . VAL A 1 78 ? 9.794 -21.971 -4.953 1.00 77.94 78 VAL A O 1
ATOM 653 N N . ASP A 1 79 ? 9.466 -19.921 -5.853 1.00 70.62 79 ASP A N 1
ATOM 654 C CA . ASP A 1 79 ? 9.656 -19.142 -4.628 1.00 70.62 79 ASP A CA 1
ATOM 655 C C . ASP A 1 79 ? 8.309 -18.837 -3.951 1.00 70.62 79 ASP A C 1
ATOM 657 O O . ASP A 1 79 ? 8.135 -19.039 -2.759 1.00 70.62 79 ASP A O 1
ATOM 661 N N . VAL A 1 80 ? 7.285 -18.428 -4.709 1.00 68.00 80 VAL A N 1
ATOM 662 C CA . VAL A 1 80 ? 5.967 -18.144 -4.106 1.00 68.00 80 VAL A CA 1
ATOM 663 C C . VAL A 1 80 ? 5.225 -19.436 -3.762 1.00 68.00 80 VAL A C 1
ATOM 665 O O . VAL A 1 80 ? 4.668 -19.571 -2.678 1.00 68.00 80 VAL A O 1
ATOM 668 N N . ALA A 1 81 ? 5.195 -20.417 -4.667 1.00 66.56 81 ALA A N 1
ATOM 669 C CA . ALA A 1 81 ? 4.465 -21.664 -4.439 1.00 66.56 81 ALA A CA 1
ATOM 670 C C . ALA A 1 81 ? 5.085 -22.551 -3.344 1.00 66.56 81 ALA A C 1
ATOM 672 O O . ALA A 1 81 ? 4.359 -23.354 -2.756 1.00 66.56 81 ALA A O 1
ATOM 673 N N . SER A 1 82 ? 6.386 -22.416 -3.056 1.00 61.56 82 SER A N 1
ATOM 674 C CA . SER A 1 82 ? 7.007 -23.056 -1.889 1.00 61.56 82 SER A CA 1
ATOM 675 C C . SER A 1 82 ? 6.564 -22.418 -0.575 1.00 61.56 82 SER A C 1
ATOM 677 O O . SER A 1 82 ? 6.455 -23.125 0.425 1.00 61.56 82 SER A O 1
ATOM 679 N N . ASP A 1 83 ? 6.259 -21.120 -0.596 1.00 58.22 83 ASP A N 1
ATOM 680 C CA . ASP A 1 83 ? 6.027 -20.311 0.603 1.00 58.22 83 ASP A CA 1
ATOM 681 C C . ASP A 1 83 ? 4.534 -20.204 0.956 1.00 58.22 83 ASP A C 1
ATOM 683 O O . ASP A 1 83 ? 4.157 -20.219 2.125 1.00 58.22 83 ASP A O 1
ATOM 687 N N . VAL A 1 84 ? 3.645 -20.202 -0.043 1.00 57.31 84 VAL A N 1
ATOM 688 C CA . VAL A 1 84 ? 2.181 -20.112 0.132 1.00 57.31 84 VAL A CA 1
ATOM 689 C C . VAL A 1 84 ? 1.566 -21.192 1.048 1.00 57.31 84 VAL A C 1
ATOM 691 O O . VAL A 1 84 ? 0.653 -20.853 1.807 1.00 57.31 84 VAL A O 1
ATOM 694 N N . PRO A 1 85 ? 2.002 -22.469 1.053 1.00 56.47 85 PRO A N 1
ATOM 695 C CA . PRO A 1 85 ? 1.455 -23.478 1.964 1.00 56.47 85 PRO A CA 1
ATOM 696 C C . PRO A 1 85 ? 1.807 -23.225 3.438 1.00 56.47 85 PRO A C 1
ATOM 698 O O . PRO A 1 85 ? 1.149 -23.774 4.322 1.00 56.47 85 PRO A O 1
ATOM 701 N N . PHE A 1 86 ? 2.825 -22.405 3.708 1.00 52.69 86 PHE A N 1
ATOM 702 C CA . PHE A 1 86 ? 3.372 -22.152 5.035 1.00 52.69 86 PHE A CA 1
ATOM 703 C C . PHE A 1 86 ? 3.207 -20.664 5.378 1.00 52.69 86 PHE A C 1
ATOM 705 O O . PHE A 1 86 ? 4.159 -19.902 5.377 1.00 52.69 86 PHE A O 1
ATOM 712 N N . HIS A 1 87 ? 1.983 -20.227 5.684 1.00 54.03 87 HIS A N 1
ATOM 713 C CA . HIS A 1 87 ? 1.763 -18.945 6.373 1.00 54.03 87 HIS A CA 1
ATOM 714 C C . HIS A 1 87 ? 1.924 -19.175 7.883 1.00 54.03 87 HIS A C 1
ATOM 716 O O . HIS A 1 87 ? 0.942 -19.256 8.627 1.00 54.03 87 HIS A O 1
ATOM 722 N N . SER A 1 88 ? 3.157 -19.424 8.332 1.00 59.41 88 SER A N 1
ATOM 723 C CA . SER A 1 88 ? 3.450 -19.518 9.765 1.00 59.41 88 SER A CA 1
ATOM 724 C C . SER A 1 88 ? 3.609 -18.117 10.364 1.00 59.41 88 SER A C 1
ATOM 726 O O . SER A 1 88 ? 4.087 -17.207 9.692 1.00 59.41 88 SER A O 1
ATOM 728 N N . ARG A 1 89 ? 3.236 -17.935 11.642 1.00 60.97 89 ARG A N 1
ATOM 729 C CA . ARG A 1 89 ? 3.348 -16.632 12.334 1.00 60.97 89 ARG A CA 1
ATOM 730 C C . ARG A 1 89 ? 4.758 -16.027 12.229 1.00 60.97 89 ARG A C 1
ATOM 732 O O . ARG A 1 89 ? 4.872 -14.824 12.061 1.00 60.97 89 ARG A O 1
ATOM 739 N N . SER A 1 90 ? 5.796 -16.864 12.287 1.00 61.06 90 SER A N 1
ATOM 740 C CA . SER A 1 90 ? 7.196 -16.443 12.166 1.00 61.06 90 SER A CA 1
ATOM 741 C C . SER A 1 90 ? 7.552 -15.907 10.777 1.00 61.06 90 SER A C 1
ATOM 743 O O . SER A 1 90 ? 8.340 -14.983 10.677 1.00 61.06 90 SER A O 1
ATOM 745 N N . GLN A 1 91 ? 6.954 -16.436 9.702 1.00 58.56 91 GLN A N 1
ATOM 746 C CA . GLN A 1 91 ? 7.204 -15.929 8.346 1.00 58.56 91 GLN A CA 1
ATOM 747 C C . GLN A 1 91 ? 6.508 -14.585 8.095 1.00 58.56 91 GLN A C 1
ATOM 749 O O . GLN A 1 91 ? 7.082 -13.735 7.419 1.00 58.56 91 GLN A O 1
ATOM 754 N N . ASP A 1 92 ? 5.306 -14.377 8.651 1.00 62.44 92 ASP A N 1
ATOM 755 C CA . ASP A 1 92 ? 4.641 -13.064 8.622 1.00 62.44 92 ASP A CA 1
ATOM 756 C C . ASP A 1 92 ? 5.505 -12.011 9.346 1.00 62.44 92 ASP A C 1
ATOM 758 O O . ASP A 1 92 ? 5.673 -10.899 8.853 1.00 62.44 92 ASP A O 1
ATOM 762 N N . GLU A 1 93 ? 6.070 -12.370 10.505 1.00 63.62 93 GLU A N 1
ATOM 763 C CA . GLU A 1 93 ? 6.949 -11.501 11.297 1.00 63.62 93 GLU A CA 1
ATOM 764 C C . GLU A 1 93 ? 8.225 -11.140 10.524 1.00 63.62 93 GLU A C 1
ATOM 766 O O . GLU A 1 93 ? 8.493 -9.955 10.330 1.00 63.62 93 GLU A O 1
ATOM 771 N N . ASP A 1 94 ? 8.938 -12.134 9.981 1.00 60.31 94 ASP A N 1
ATOM 772 C CA . ASP A 1 94 ? 10.180 -11.925 9.225 1.00 60.31 94 ASP A CA 1
ATOM 773 C C . ASP A 1 94 ? 9.975 -11.050 7.969 1.00 60.31 94 ASP A C 1
ATOM 775 O O . ASP A 1 94 ? 10.828 -10.226 7.635 1.00 60.31 94 ASP A O 1
ATOM 779 N N . GLN A 1 95 ? 8.841 -11.193 7.264 1.00 58.53 95 GLN A N 1
ATOM 780 C CA . GLN A 1 95 ? 8.539 -10.394 6.065 1.00 58.53 95 GLN A CA 1
ATOM 781 C C . GLN A 1 95 ? 8.145 -8.948 6.382 1.00 58.53 95 GLN A C 1
ATOM 783 O O . GLN A 1 95 ? 8.419 -8.043 5.592 1.00 58.53 95 GLN A O 1
ATOM 788 N N . VAL A 1 96 ? 7.470 -8.720 7.508 1.00 59.72 96 VAL A N 1
ATOM 789 C CA . VAL A 1 96 ? 7.040 -7.380 7.921 1.00 59.72 96 VAL A CA 1
ATOM 790 C C . VAL A 1 96 ? 8.219 -6.632 8.544 1.00 59.72 96 VAL A C 1
ATOM 792 O O . VAL A 1 96 ? 8.469 -5.479 8.195 1.00 59.72 96 VAL A O 1
ATOM 795 N N . GLN A 1 97 ? 8.987 -7.284 9.414 1.00 59.69 97 GLN A N 1
ATOM 796 C CA . GLN A 1 97 ? 9.992 -6.624 10.239 1.00 59.69 97 GLN A CA 1
ATOM 797 C C . GLN A 1 97 ? 11.036 -5.853 9.410 1.00 59.69 97 GLN A C 1
ATOM 799 O O . GLN A 1 97 ? 11.239 -4.662 9.634 1.00 59.69 97 GLN A O 1
ATOM 804 N N . ASP A 1 98 ? 11.613 -6.467 8.374 1.00 54.88 98 ASP A N 1
ATOM 805 C CA . ASP A 1 98 ? 12.697 -5.864 7.576 1.00 54.88 98 ASP A CA 1
ATOM 806 C C . ASP A 1 98 ? 12.252 -4.614 6.772 1.00 54.88 98 ASP A C 1
ATOM 808 O O . ASP A 1 98 ? 13.054 -3.738 6.419 1.00 54.88 98 ASP A O 1
ATOM 812 N N . HIS A 1 99 ? 10.948 -4.492 6.492 1.00 57.50 99 HIS A N 1
ATOM 813 C CA . HIS A 1 99 ? 10.364 -3.357 5.773 1.00 57.50 99 HIS A CA 1
ATOM 814 C C . HIS A 1 99 ? 9.920 -2.205 6.683 1.00 57.50 99 HIS A C 1
ATOM 816 O O . HIS A 1 99 ? 9.972 -1.059 6.232 1.00 57.50 99 HIS A O 1
ATOM 822 N N . TYR A 1 100 ? 9.532 -2.479 7.933 1.00 61.22 100 TYR A N 1
ATOM 823 C CA . TYR A 1 100 ? 9.070 -1.462 8.889 1.00 61.22 100 TYR A CA 1
ATOM 824 C C . TYR A 1 100 ? 10.151 -1.028 9.900 1.00 61.22 100 TYR A C 1
ATOM 826 O O . TYR A 1 100 ? 10.091 0.098 10.394 1.00 61.22 100 TYR A O 1
ATOM 834 N N . ASP A 1 101 ? 11.208 -1.823 10.112 1.00 62.59 101 ASP A N 1
ATOM 835 C CA . ASP A 1 101 ? 12.317 -1.506 11.035 1.00 62.59 101 ASP A CA 1
ATOM 836 C C . ASP A 1 101 ? 13.371 -0.544 10.448 1.00 62.59 101 ASP A C 1
ATOM 838 O O . ASP A 1 101 ? 14.427 -0.311 11.039 1.00 62.59 101 ASP A O 1
ATOM 842 N N . ARG A 1 102 ? 13.094 0.099 9.304 1.00 63.94 102 ARG A N 1
ATOM 843 C CA . ARG A 1 102 ? 13.989 1.120 8.712 1.00 63.94 102 ARG A CA 1
ATOM 844 C C . ARG A 1 102 ? 14.108 2.405 9.549 1.00 63.94 102 ARG A C 1
ATOM 846 O O . ARG A 1 102 ? 14.962 3.240 9.251 1.00 63.94 102 ARG A O 1
ATOM 853 N N . GLY A 1 103 ? 13.296 2.526 10.603 1.00 64.06 103 GLY A N 1
ATOM 854 C CA . GLY A 1 103 ? 13.367 3.562 11.631 1.00 64.06 103 GLY A CA 1
ATOM 855 C C . GLY A 1 103 ? 12.558 4.821 11.311 1.00 64.06 103 GLY A C 1
ATOM 856 O O . GLY A 1 103 ? 12.391 5.207 10.155 1.00 64.06 103 GLY A O 1
ATOM 857 N N . ASP A 1 104 ? 12.081 5.490 12.363 1.00 68.06 104 ASP A N 1
ATOM 858 C CA . ASP A 1 104 ? 11.254 6.704 12.281 1.00 68.06 104 ASP A CA 1
ATOM 859 C C . ASP A 1 104 ? 11.900 7.837 11.476 1.00 68.06 104 ASP A C 1
ATOM 861 O O . ASP A 1 104 ? 11.206 8.586 10.784 1.00 68.06 104 ASP A O 1
ATOM 865 N N . ASP A 1 105 ? 13.227 7.950 11.546 1.00 75.62 105 ASP A N 1
ATOM 866 C CA . ASP A 1 105 ? 13.981 8.991 10.854 1.00 75.62 105 ASP A CA 1
ATOM 867 C C . ASP A 1 105 ? 13.812 8.890 9.343 1.00 75.62 105 ASP A C 1
ATOM 869 O O . ASP A 1 105 ? 13.674 9.917 8.691 1.00 75.62 105 ASP A O 1
ATOM 873 N N . PHE A 1 106 ? 13.758 7.678 8.780 1.00 76.44 106 PHE A N 1
ATOM 874 C CA . PHE A 1 106 ? 13.534 7.473 7.350 1.00 76.44 106 PHE A CA 1
ATOM 875 C C . PHE A 1 106 ? 12.151 7.984 6.927 1.00 76.44 106 PHE A C 1
ATOM 877 O O . PHE A 1 106 ? 12.035 8.731 5.953 1.00 76.44 106 PHE A O 1
ATOM 884 N N . TYR A 1 107 ? 11.109 7.636 7.687 1.00 69.50 107 TYR A N 1
ATOM 885 C CA . TYR A 1 107 ? 9.731 8.033 7.388 1.00 69.50 107 TYR A CA 1
ATOM 886 C C . TYR A 1 107 ? 9.486 9.529 7.592 1.00 69.50 107 TYR A C 1
ATOM 888 O O . TYR A 1 107 ? 8.671 10.111 6.872 1.00 69.50 107 TYR A O 1
ATOM 896 N N . ALA A 1 108 ? 10.209 10.172 8.512 1.00 74.69 108 ALA A N 1
ATOM 897 C CA . ALA A 1 108 ? 10.098 11.605 8.775 1.00 74.69 108 ALA A CA 1
ATOM 898 C C . ALA A 1 108 ? 10.456 12.488 7.561 1.00 74.69 108 ALA A C 1
ATOM 900 O O . ALA A 1 108 ? 9.982 13.617 7.482 1.00 74.69 108 ALA A O 1
ATOM 901 N N . TRP A 1 109 ? 11.243 11.990 6.597 1.00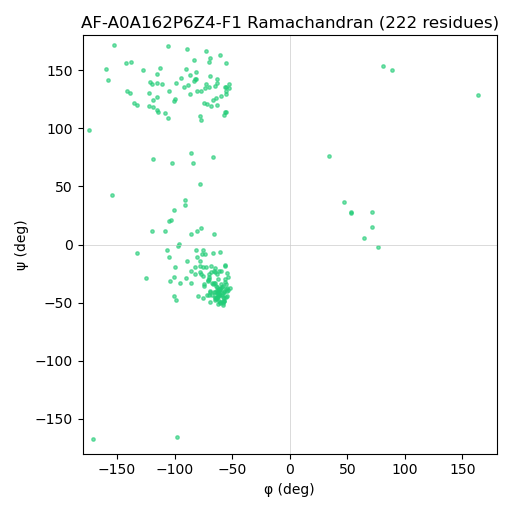 72.38 109 TRP A N 1
ATOM 902 C CA . TRP A 1 109 ? 11.614 12.755 5.396 1.00 72.38 109 TRP A CA 1
ATOM 903 C C . TRP A 1 109 ? 10.463 12.987 4.412 1.00 72.38 109 TRP A C 1
ATOM 905 O O . TRP A 1 109 ? 10.520 13.935 3.632 1.00 72.38 109 TRP A O 1
ATOM 915 N N . PHE A 1 110 ? 9.451 12.118 4.403 1.00 72.38 110 PHE A N 1
ATOM 916 C CA . PHE A 1 110 ? 8.357 12.169 3.421 1.00 72.38 110 PHE A CA 1
ATOM 917 C C . PHE A 1 110 ? 6.960 12.040 4.035 1.00 72.38 110 PHE A C 1
ATOM 919 O O . PHE A 1 110 ? 5.966 12.205 3.329 1.00 72.38 110 PHE A O 1
ATOM 926 N N . SER A 1 111 ? 6.864 11.744 5.330 1.00 65.88 111 SER A N 1
ATOM 927 C CA . SER A 1 111 ? 5.594 11.714 6.053 1.00 65.88 111 SER A CA 1
ATOM 928 C C . SER A 1 111 ? 5.291 13.083 6.653 1.00 65.88 111 SER A C 1
ATOM 930 O O . SER A 1 111 ? 6.196 13.827 7.027 1.00 65.88 111 SER A O 1
ATOM 932 N N . SER A 1 112 ? 4.005 13.401 6.797 1.00 66.50 112 SER A N 1
ATOM 933 C CA . SER A 1 112 ? 3.581 14.578 7.558 1.00 66.50 112 SER A CA 1
ATOM 934 C C . SER A 1 112 ? 4.043 14.479 9.025 1.00 66.50 112 SER A C 1
ATOM 936 O O . SER A 1 112 ? 4.307 13.372 9.513 1.00 66.50 112 SER A O 1
ATOM 938 N N . PRO A 1 113 ? 4.057 15.587 9.794 1.00 65.69 113 PRO A N 1
ATOM 939 C CA . PRO A 1 113 ? 4.374 15.556 11.227 1.00 65.69 113 PRO A CA 1
ATOM 940 C C . PRO A 1 113 ? 3.503 14.585 12.038 1.00 65.69 113 PRO A C 1
ATOM 942 O O . PRO A 1 113 ? 3.924 14.098 13.084 1.00 65.69 113 PRO A O 1
ATOM 945 N N . ARG A 1 114 ? 2.297 14.269 11.543 1.00 65.12 114 ARG A N 1
ATOM 946 C CA . ARG A 1 114 ? 1.370 13.312 12.165 1.00 65.12 114 ARG A CA 1
ATOM 947 C C . ARG A 1 114 ? 1.771 11.849 11.943 1.00 65.12 114 ARG A C 1
ATOM 949 O O . ARG A 1 114 ? 1.150 10.971 12.530 1.00 65.12 114 ARG A O 1
ATOM 956 N N . ARG A 1 115 ? 2.774 11.580 11.094 1.00 70.44 115 ARG A N 1
ATOM 957 C CA . ARG A 1 115 ? 3.274 10.241 10.720 1.00 70.44 115 ARG A CA 1
ATOM 958 C C . ARG A 1 115 ? 2.187 9.285 10.218 1.00 70.44 115 ARG A C 1
ATOM 960 O O . ARG A 1 115 ? 2.292 8.069 10.342 1.00 70.44 115 ARG A O 1
ATOM 967 N N . VAL A 1 116 ? 1.129 9.839 9.631 1.00 70.69 116 VAL A N 1
ATOM 968 C CA . VAL A 1 116 ? 0.034 9.057 9.059 1.00 70.69 116 VAL A CA 1
ATOM 969 C C . VAL A 1 116 ? 0.492 8.512 7.709 1.00 70.69 116 VAL A C 1
ATOM 971 O O . VAL A 1 116 ? 0.649 9.269 6.753 1.00 70.69 116 VAL A O 1
ATOM 974 N N . TYR A 1 117 ? 0.696 7.198 7.626 1.00 75.81 117 TYR A N 1
ATOM 975 C CA . TYR A 1 117 ? 1.079 6.511 6.391 1.00 75.81 117 TYR A CA 1
ATOM 976 C C . TYR A 1 117 ? -0.126 5.798 5.761 1.00 75.81 117 TYR A C 1
ATOM 978 O O . TYR A 1 117 ? -0.262 4.581 5.792 1.00 75.81 117 TYR A O 1
ATOM 986 N N . THR A 1 118 ? -1.065 6.585 5.235 1.00 80.38 118 THR A N 1
ATOM 987 C CA . THR A 1 118 ? -2.219 6.099 4.463 1.00 80.38 118 THR A CA 1
ATOM 988 C C . THR A 1 118 ? -2.678 7.192 3.490 1.00 80.38 118 THR A C 1
ATOM 990 O O . THR A 1 118 ? -2.196 8.324 3.558 1.00 80.38 118 THR A O 1
ATOM 993 N N . SER A 1 119 ? -3.606 6.875 2.582 1.00 85.75 119 SER A N 1
ATOM 994 C CA . SER A 1 119 ? -4.192 7.851 1.650 1.00 85.75 119 SER A CA 1
ATOM 995 C C . SER A 1 119 ? -4.808 9.058 2.372 1.00 85.75 119 SER A C 1
ATOM 997 O O . SER A 1 119 ? -5.202 8.942 3.530 1.00 85.75 119 SER A O 1
ATOM 999 N N . GLY A 1 120 ? -4.931 10.197 1.688 1.00 86.94 120 GLY A N 1
ATOM 1000 C CA . GLY A 1 120 ? -5.703 11.361 2.141 1.00 86.94 120 GLY A CA 1
ATOM 1001 C C . GLY A 1 120 ? -7.023 11.513 1.376 1.00 86.94 120 GLY A C 1
ATOM 1002 O O . GLY A 1 120 ? -7.252 10.810 0.392 1.00 86.94 120 GLY A O 1
ATOM 1003 N N . ILE A 1 121 ? -7.891 12.421 1.827 1.00 88.38 121 ILE A N 1
ATOM 1004 C CA . ILE A 1 121 ? -9.146 12.767 1.147 1.00 88.38 121 ILE A CA 1
ATOM 1005 C C . ILE A 1 121 ? -9.128 14.245 0.766 1.00 88.38 121 ILE A C 1
ATOM 1007 O O . ILE A 1 121 ? -8.965 15.105 1.629 1.00 88.38 121 ILE A O 1
ATOM 1011 N N . ILE A 1 122 ? -9.325 14.511 -0.525 1.00 91.38 122 ILE A N 1
ATOM 1012 C CA . ILE A 1 122 ? -9.550 15.860 -1.048 1.00 91.38 122 ILE A CA 1
ATOM 1013 C C . ILE A 1 122 ? -10.975 16.268 -0.669 1.00 91.38 122 ILE A C 1
ATOM 1015 O O . ILE A 1 122 ? -11.922 15.546 -0.996 1.00 91.38 122 ILE A O 1
ATOM 1019 N N . SER A 1 123 ? -11.120 17.371 0.061 1.00 89.62 123 SER A N 1
ATOM 1020 C CA . SER A 1 123 ? -12.421 17.886 0.499 1.00 89.62 123 SER A CA 1
ATOM 1021 C C . SER A 1 123 ? -13.076 18.778 -0.553 1.00 89.62 123 SER A C 1
ATOM 1023 O O . SER A 1 123 ? -14.297 18.743 -0.712 1.00 89.62 123 SER A O 1
ATOM 1025 N N . ASP A 1 124 ? -12.261 19.513 -1.306 1.00 89.19 124 ASP A N 1
ATOM 1026 C CA . ASP A 1 124 ? -12.678 20.414 -2.370 1.00 89.19 124 ASP A CA 1
ATOM 1027 C C . ASP A 1 124 ? -11.775 20.216 -3.591 1.00 89.19 124 ASP A C 1
ATOM 1029 O O . ASP A 1 124 ? -10.558 20.343 -3.522 1.00 89.19 124 ASP A O 1
ATOM 1033 N N . VAL A 1 125 ? -12.383 19.863 -4.721 1.00 91.19 125 VAL A N 1
ATOM 1034 C CA . VAL A 1 125 ? -11.661 19.555 -5.964 1.00 91.19 125 VAL A CA 1
ATOM 1035 C C . VAL A 1 125 ? -11.182 20.803 -6.703 1.00 91.19 125 VAL A C 1
ATOM 1037 O O . VAL A 1 125 ? -10.363 20.680 -7.613 1.00 91.19 125 VAL A O 1
ATOM 1040 N N . ASP A 1 126 ? -11.694 21.977 -6.332 1.00 94.19 126 ASP A N 1
ATOM 1041 C CA . ASP A 1 126 ? -11.363 23.253 -6.961 1.00 94.19 126 ASP A CA 1
ATOM 1042 C C . ASP A 1 126 ? -10.273 24.026 -6.190 1.00 94.19 126 ASP A C 1
ATOM 1044 O O . ASP A 1 126 ? -9.849 25.098 -6.633 1.00 94.19 126 ASP A O 1
ATOM 1048 N N . SER A 1 127 ? -9.785 23.493 -5.062 1.00 92.38 127 SER A N 1
ATOM 1049 C CA . SER A 1 127 ? -8.714 24.094 -4.262 1.00 92.38 127 SER A CA 1
ATOM 1050 C C . SER A 1 127 ? -7.564 23.125 -3.973 1.00 92.38 127 SER A C 1
ATOM 1052 O O . SER A 1 127 ? -7.722 21.908 -3.923 1.00 92.38 127 SER A O 1
ATOM 1054 N N . GLU A 1 128 ? -6.355 23.678 -3.832 1.00 92.69 128 GLU A N 1
ATOM 1055 C CA . GLU A 1 128 ? -5.180 22.905 -3.429 1.00 92.69 128 GLU A CA 1
ATOM 1056 C C . GLU A 1 128 ? -5.171 22.718 -1.909 1.00 92.69 128 GLU A C 1
ATOM 1058 O O . GLU A 1 128 ? -5.310 23.679 -1.150 1.00 92.69 128 GLU A O 1
ATOM 1063 N N . GLU A 1 129 ? -4.949 21.482 -1.468 1.00 91.50 129 GLU A N 1
ATOM 1064 C CA . GLU A 1 129 ? -4.864 21.111 -0.056 1.00 91.50 129 GLU A CA 1
ATOM 1065 C C . GLU A 1 129 ? -3.499 20.479 0.247 1.00 91.50 129 GLU A C 1
ATOM 1067 O O . GLU A 1 129 ? -2.972 19.679 -0.532 1.00 91.50 129 GLU A O 1
ATOM 1072 N N . SER A 1 130 ? -2.918 20.818 1.399 1.00 90.25 130 SER A N 1
ATOM 1073 C CA . SER A 1 130 ? -1.672 20.215 1.875 1.00 90.25 130 SER A CA 1
ATOM 1074 C C . SER A 1 130 ? -1.875 18.751 2.274 1.00 90.25 130 SER A C 1
ATOM 1076 O O . SER A 1 130 ? -2.985 18.319 2.593 1.00 90.25 130 SER A O 1
ATOM 1078 N N . LEU A 1 131 ? -0.789 17.974 2.337 1.00 85.38 131 LEU A N 1
ATOM 1079 C CA . LEU A 1 131 ? -0.839 16.577 2.783 1.00 85.38 131 LEU A CA 1
ATOM 1080 C C . LEU A 1 131 ? -1.498 16.439 4.168 1.00 85.38 131 LEU A C 1
ATOM 1082 O O . LEU A 1 131 ? -2.290 15.526 4.394 1.00 85.38 131 LEU A O 1
ATOM 1086 N N . GLU A 1 132 ? -1.205 17.362 5.082 1.00 83.56 132 GLU A N 1
ATOM 1087 C CA . GLU A 1 132 ? -1.782 17.415 6.426 1.00 83.56 132 GLU A CA 1
ATOM 1088 C C . GLU A 1 132 ? -3.295 17.642 6.382 1.00 83.56 132 GLU A C 1
ATOM 1090 O O . GLU A 1 132 ? -4.026 16.996 7.135 1.00 83.56 132 GLU A O 1
ATOM 1095 N N . GLN A 1 133 ? -3.764 18.528 5.496 1.00 86.44 133 GLN A N 1
ATOM 1096 C CA . GLN A 1 133 ? -5.192 18.783 5.295 1.00 86.44 133 GLN A CA 1
ATOM 1097 C C . GLN A 1 133 ? -5.881 17.537 4.738 1.00 86.44 133 GLN A C 1
ATOM 1099 O O . GLN A 1 133 ? -6.852 17.067 5.327 1.00 86.44 133 GLN A O 1
ATOM 1104 N N . LEU A 1 134 ? -5.314 16.916 3.701 1.00 89.56 134 LEU A N 1
ATOM 1105 C CA . LEU A 1 134 ? -5.852 15.689 3.108 1.00 89.56 134 LEU A CA 1
ATOM 1106 C C . LEU A 1 134 ? -5.960 14.547 4.130 1.00 89.56 134 LEU A C 1
ATOM 1108 O O . LEU A 1 134 ? -6.944 13.801 4.159 1.00 89.56 134 LEU A O 1
ATOM 1112 N N . GLN A 1 135 ? -4.953 14.395 4.988 1.00 83.75 135 GLN A N 1
ATOM 1113 C CA . GLN A 1 135 ? -4.976 13.414 6.071 1.00 83.75 135 GLN A CA 1
ATOM 1114 C C . GLN A 1 135 ? -5.999 13.788 7.151 1.00 83.75 135 GLN A C 1
ATOM 1116 O O . GLN A 1 135 ? -6.732 12.919 7.621 1.00 83.75 135 GLN A O 1
ATOM 1121 N N . GLY A 1 136 ? -6.099 15.069 7.513 1.00 83.38 136 GLY A N 1
ATOM 1122 C CA . GLY A 1 136 ? -7.104 15.586 8.444 1.00 83.38 136 GLY A CA 1
ATOM 1123 C C . GLY A 1 136 ? -8.536 15.316 7.979 1.00 83.38 136 GLY A C 1
ATOM 1124 O O . GLY A 1 136 ? -9.325 14.746 8.733 1.00 83.38 136 GLY A O 1
ATOM 1125 N N . ASN A 1 137 ? -8.840 15.620 6.716 1.00 86.31 137 ASN A N 1
ATOM 1126 C CA . ASN A 1 137 ? -10.139 15.376 6.083 1.00 86.31 137 ASN A CA 1
ATOM 1127 C C . ASN A 1 137 ? -10.550 13.906 6.186 1.00 86.31 137 ASN A C 1
ATOM 1129 O O . ASN A 1 137 ? -11.681 13.575 6.554 1.00 86.31 137 ASN A O 1
ATOM 1133 N N . LYS A 1 138 ? -9.605 13.001 5.913 1.00 86.38 138 LYS A N 1
ATOM 1134 C CA . LYS A 1 138 ? -9.838 11.565 6.046 1.00 86.38 138 LYS A CA 1
ATOM 1135 C C . LYS A 1 138 ? -10.199 11.176 7.470 1.00 86.38 138 LYS A C 1
ATOM 1137 O O . LYS A 1 138 ? -11.172 10.458 7.691 1.00 86.38 138 LYS A O 1
ATOM 1142 N N . LEU A 1 139 ? -9.417 11.640 8.434 1.00 81.44 139 LEU A N 1
ATOM 1143 C CA . LEU A 1 139 ? -9.612 11.294 9.834 1.00 81.44 139 LEU A CA 1
ATOM 1144 C C . LEU A 1 139 ? -10.945 11.841 10.377 1.00 81.44 139 LEU A C 1
ATOM 1146 O O . LEU A 1 139 ? -11.606 11.155 11.160 1.00 81.44 139 LEU A O 1
ATOM 1150 N N . ALA A 1 140 ? -11.392 13.001 9.885 1.00 81.62 140 ALA A N 1
ATOM 1151 C CA . ALA A 1 140 ? -12.714 13.551 10.177 1.00 81.62 140 ALA A CA 1
ATOM 1152 C C . ALA A 1 140 ? -13.851 12.650 9.654 1.00 81.62 140 ALA A C 1
ATOM 1154 O O . ALA A 1 140 ? -14.780 12.332 10.402 1.00 81.62 140 ALA A O 1
ATOM 1155 N N . ILE A 1 141 ? -13.760 12.163 8.408 1.00 80.62 141 ILE A N 1
ATOM 1156 C CA . ILE A 1 141 ? -14.757 11.249 7.811 1.00 80.62 141 ILE A CA 1
ATOM 1157 C C . ILE A 1 141 ? -14.862 9.944 8.591 1.00 80.62 141 ILE A C 1
ATOM 1159 O O . ILE A 1 141 ? -15.965 9.455 8.854 1.00 80.62 141 ILE A O 1
ATOM 1163 N N . LEU A 1 142 ? -13.722 9.405 9.025 1.00 73.12 142 LEU A N 1
ATOM 1164 C CA . LEU A 1 142 ? -13.672 8.186 9.824 1.00 73.12 142 LEU A CA 1
ATOM 1165 C C . LEU A 1 142 ? -14.423 8.314 11.149 1.00 73.12 142 LEU A C 1
ATOM 1167 O O . LEU A 1 142 ? -14.577 7.306 11.839 1.00 73.12 142 LEU A O 1
ATOM 1171 N N . SER A 1 143 ? -14.929 9.503 11.510 1.00 61.78 143 SER A N 1
ATOM 1172 C CA . SER A 1 143 ? -15.679 9.767 12.736 1.00 61.78 143 SER A CA 1
ATOM 1173 C C . SER A 1 143 ? -14.965 9.168 13.945 1.00 61.78 143 SER A C 1
ATOM 1175 O O . SER A 1 143 ? -15.597 8.647 14.868 1.00 61.78 143 SER A O 1
ATOM 1177 N N . LEU A 1 144 ? -13.632 9.216 13.926 1.00 58.91 144 LEU A N 1
ATOM 1178 C CA . LEU A 1 144 ? -12.860 9.416 15.134 1.00 58.91 144 LEU A CA 1
ATOM 1179 C C . LEU A 1 144 ? -13.230 10.834 15.553 1.00 58.91 144 LEU A C 1
ATOM 1181 O O . LEU A 1 144 ? -12.499 11.752 15.224 1.00 58.91 144 LEU A O 1
ATOM 1185 N N . LYS A 1 145 ? -14.431 11.053 16.114 1.00 36.69 145 LYS A N 1
ATOM 1186 C CA . LYS A 1 145 ? -14.809 12.381 16.597 1.00 36.69 145 LYS A CA 1
ATOM 1187 C C . LYS A 1 145 ? -13.737 12.761 17.618 1.00 36.69 145 LYS A C 1
ATOM 1189 O O . LYS A 1 145 ? -13.718 12.134 18.681 1.00 36.69 145 LYS A O 1
ATOM 1194 N N . PRO A 1 146 ? -12.875 13.756 17.348 1.00 39.25 146 PRO A N 1
ATOM 1195 C CA . PRO A 1 146 ? -12.263 14.468 18.445 1.00 39.25 146 PRO A CA 1
ATOM 1196 C C . PRO A 1 146 ? -13.456 15.115 19.140 1.00 39.25 146 PRO A C 1
ATOM 1198 O O . PRO A 1 146 ? -14.256 15.802 18.497 1.00 39.25 146 PRO A O 1
ATOM 1201 N N . GLY A 1 147 ? -13.687 14.806 20.412 1.00 36.47 147 GLY A N 1
ATOM 1202 C CA . GLY A 1 147 ? -14.607 15.635 21.176 1.00 36.47 147 GLY A CA 1
ATOM 1203 C C . GLY A 1 147 ? -14.080 17.060 21.075 1.00 36.47 147 GLY A C 1
ATOM 1204 O O . GLY A 1 147 ? -12.969 17.286 21.521 1.00 36.47 147 GLY A O 1
ATOM 1205 N N . GLU A 1 148 ? -14.832 17.941 20.414 1.00 35.53 148 GLU A N 1
ATOM 1206 C CA . GLU A 1 148 ? -14.660 19.396 20.411 1.00 35.53 148 GLU A CA 1
ATOM 1207 C C . GLU A 1 148 ? -13.199 19.861 20.506 1.00 35.53 148 GLU A C 1
ATOM 1209 O O . GLU A 1 148 ? -12.768 20.239 21.586 1.00 35.53 148 GLU A O 1
ATOM 1214 N N . ASN A 1 149 ? -12.445 19.758 19.403 1.00 36.31 149 ASN A N 1
ATOM 1215 C CA . ASN A 1 149 ? -11.327 20.619 18.972 1.00 36.31 149 ASN A CA 1
ATOM 1216 C C . ASN A 1 149 ? -10.533 19.875 17.879 1.00 36.31 149 ASN A C 1
ATOM 1218 O O . ASN A 1 149 ? -10.154 18.718 18.032 1.00 36.31 149 ASN A O 1
ATOM 1222 N N . GLU A 1 150 ? -10.294 20.528 16.744 1.00 37.66 150 GLU A N 1
ATOM 1223 C CA . GLU A 1 150 ? -9.640 19.977 15.539 1.00 37.66 150 GLU A CA 1
ATOM 1224 C C . GLU A 1 150 ? -8.147 19.594 15.725 1.00 37.66 150 GLU A C 1
ATOM 1226 O O . GLU A 1 150 ? -7.458 19.257 14.759 1.00 37.66 150 GLU A O 1
ATOM 1231 N N . SER A 1 151 ? -7.630 19.618 16.957 1.00 36.22 151 SER A N 1
ATOM 1232 C CA . SER A 1 151 ? -6.220 19.410 17.306 1.00 36.22 151 SER A CA 1
ATOM 1233 C C . SER A 1 151 ? -5.798 17.944 17.481 1.00 36.22 151 SER A C 1
ATOM 1235 O O . SER A 1 151 ? -4.623 17.638 17.302 1.00 36.22 151 SER A O 1
ATOM 1237 N N . ASP A 1 152 ? -6.714 17.013 17.762 1.00 42.09 152 ASP A N 1
ATOM 1238 C CA . ASP A 1 152 ? -6.315 15.791 18.489 1.00 42.09 152 ASP A CA 1
ATOM 1239 C C . ASP A 1 152 ? -5.998 14.554 17.634 1.00 42.09 152 ASP A C 1
ATOM 1241 O O . ASP A 1 152 ? -5.618 13.518 18.180 1.00 42.09 152 ASP A O 1
ATOM 1245 N N . ILE A 1 153 ? -6.080 14.610 16.298 1.00 41.00 153 ILE A N 1
ATOM 1246 C CA . ILE A 1 153 ? -5.727 13.444 15.449 1.00 41.00 153 ILE A CA 1
ATOM 1247 C C . ILE A 1 153 ? -4.246 13.440 15.035 1.00 41.00 153 ILE A C 1
ATOM 1249 O O . ILE A 1 153 ? -3.848 13.079 13.928 1.00 41.00 153 ILE A O 1
ATOM 1253 N N . GLY A 1 154 ? -3.427 13.855 15.989 1.00 41.41 154 GLY A N 1
ATOM 1254 C CA . GLY A 1 154 ? -1.979 13.819 15.994 1.00 41.41 154 GLY A CA 1
ATOM 1255 C C . GLY A 1 154 ? -1.530 14.276 17.376 1.00 41.41 154 GLY A C 1
ATOM 1256 O O . GLY A 1 154 ? -1.499 15.468 17.634 1.00 41.41 154 GLY A O 1
ATOM 1257 N N . ALA A 1 155 ? -1.211 13.321 18.248 1.00 41.94 155 ALA A N 1
ATOM 1258 C CA . ALA A 1 155 ? -0.545 13.514 19.541 1.00 41.94 155 ALA A CA 1
ATOM 1259 C C . ALA A 1 155 ? -1.321 14.068 20.765 1.00 41.94 155 ALA A C 1
ATOM 1261 O O . ALA A 1 155 ? -0.717 14.047 21.831 1.00 41.94 155 ALA A O 1
ATOM 1262 N N . ASP A 1 156 ? -2.610 14.445 20.705 1.00 44.03 156 ASP A N 1
ATOM 1263 C CA . ASP A 1 156 ? -3.264 15.129 21.856 1.00 44.03 156 ASP A CA 1
ATOM 1264 C C . ASP A 1 156 ? -4.493 14.444 22.495 1.00 44.03 156 ASP A C 1
ATOM 1266 O O . ASP A 1 156 ? -5.147 15.021 23.365 1.00 44.03 156 ASP A O 1
ATOM 1270 N N . VAL A 1 157 ? -4.800 13.177 22.178 1.00 57.41 157 VAL A N 1
ATOM 1271 C CA . VAL A 1 157 ? -5.782 12.434 22.997 1.00 57.41 157 VAL A CA 1
ATOM 1272 C C . VAL A 1 157 ? -5.137 12.103 24.350 1.00 57.41 157 VAL A C 1
ATOM 1274 O O . VAL A 1 157 ? -4.140 11.375 24.361 1.00 57.41 157 VAL A O 1
ATOM 1277 N N . PRO A 1 158 ? -5.697 12.554 25.495 1.00 62.56 158 PRO A N 1
ATOM 1278 C CA . PRO A 1 158 ? -5.105 12.298 26.805 1.00 62.56 158 PRO A CA 1
ATOM 1279 C C . PRO A 1 158 ? -4.833 10.807 27.014 1.00 62.56 158 PRO A C 1
ATOM 1281 O O . PRO A 1 158 ? -5.702 9.985 26.719 1.00 62.56 158 PRO A O 1
ATOM 1284 N N . GLU A 1 159 ? -3.681 10.447 27.589 1.00 64.19 159 GLU A N 1
ATOM 1285 C CA . GLU A 1 159 ? -3.332 9.041 27.870 1.00 64.19 159 GLU A CA 1
ATOM 1286 C C . GLU A 1 159 ? -4.415 8.318 28.688 1.00 64.19 159 GLU A C 1
ATOM 1288 O O . GLU A 1 159 ? -4.628 7.122 28.535 1.00 64.19 159 GLU A O 1
ATOM 1293 N N . SER A 1 160 ? -5.180 9.047 29.507 1.00 74.50 160 SER A N 1
ATOM 1294 C CA . SER A 1 160 ? -6.313 8.502 30.266 1.00 74.50 160 SER A CA 1
ATOM 1295 C C . SER A 1 160 ? -7.478 8.004 29.399 1.00 74.50 160 SER A C 1
ATOM 1297 O O . SER A 1 160 ? -8.295 7.214 29.874 1.00 74.50 160 SER A O 1
ATOM 1299 N N . LYS A 1 161 ? -7.568 8.454 28.143 1.00 71.06 161 LYS A N 1
ATOM 1300 C CA . LYS A 1 161 ? -8.595 8.082 27.158 1.00 71.06 161 LYS A CA 1
ATOM 1301 C C . LYS A 1 161 ? -8.064 7.157 26.060 1.00 71.06 161 LYS A C 1
ATOM 1303 O O . LYS A 1 161 ? -8.858 6.678 25.253 1.00 71.06 161 LYS A O 1
ATOM 1308 N N . THR A 1 162 ? -6.762 6.875 26.049 1.00 76.31 162 THR A N 1
ATOM 1309 C CA . THR A 1 162 ? -6.103 6.080 25.009 1.00 76.31 162 THR A CA 1
ATOM 1310 C C . THR A 1 162 ? -5.471 4.838 25.612 1.00 76.31 162 THR A C 1
ATOM 1312 O O . THR A 1 162 ? -4.840 4.874 26.663 1.00 76.31 162 THR A O 1
ATOM 1315 N N . ARG A 1 163 ? -5.604 3.706 24.923 1.00 79.44 163 ARG A N 1
ATOM 1316 C CA . ARG A 1 163 ? -4.871 2.490 25.264 1.00 79.44 163 ARG A CA 1
ATOM 1317 C C . ARG A 1 163 ? -4.263 1.907 24.005 1.00 79.44 163 ARG A C 1
ATOM 1319 O O . ARG A 1 163 ? -4.987 1.565 23.077 1.00 79.44 163 ARG A O 1
ATOM 1326 N N . ILE A 1 164 ? -2.940 1.790 23.998 1.00 83.69 164 ILE A N 1
ATOM 1327 C CA . ILE A 1 164 ? -2.193 1.182 22.900 1.00 83.69 164 ILE A CA 1
ATOM 1328 C C . ILE A 1 164 ? -1.863 -0.254 23.295 1.00 83.69 164 ILE A C 1
ATOM 1330 O O . ILE A 1 164 ? -1.281 -0.502 24.350 1.00 83.69 164 ILE A O 1
ATOM 1334 N N . HIS A 1 165 ? -2.249 -1.198 22.443 1.00 80.75 165 HIS A N 1
ATOM 1335 C CA . HIS A 1 165 ? -1.881 -2.600 22.576 1.00 80.75 165 HIS A CA 1
ATOM 1336 C C . HIS A 1 165 ? -0.815 -2.925 21.530 1.00 80.75 165 HIS A C 1
ATOM 1338 O O . HIS A 1 165 ? -1.119 -2.985 20.343 1.00 80.75 165 HIS A O 1
ATOM 1344 N N . CYS A 1 166 ? 0.426 -3.134 21.970 1.00 85.12 166 CYS A N 1
ATOM 1345 C CA . CYS A 1 166 ? 1.495 -3.651 21.116 1.00 85.12 166 CYS A CA 1
ATOM 1346 C C . CYS A 1 166 ? 1.421 -5.183 21.114 1.00 85.12 166 CYS A C 1
ATOM 1348 O O . CYS A 1 166 ? 2.099 -5.853 21.891 1.00 85.12 166 CYS A O 1
ATOM 1350 N N . VAL A 1 167 ? 0.486 -5.722 20.335 1.00 85.12 167 VAL A N 1
ATOM 1351 C CA . VAL A 1 167 ? 0.242 -7.162 20.199 1.00 85.12 167 VAL A CA 1
ATOM 1352 C C . VAL A 1 167 ? -0.106 -7.478 18.753 1.00 85.12 167 VAL A C 1
ATOM 1354 O O . VAL A 1 167 ? -0.623 -6.624 18.032 1.00 85.12 167 VAL A O 1
ATOM 1357 N N . ASP A 1 168 ? 0.116 -8.726 18.352 1.00 85.56 168 ASP A N 1
ATOM 1358 C CA . ASP A 1 168 ? -0.474 -9.263 17.132 1.00 85.56 168 ASP A CA 1
ATOM 1359 C C . ASP A 1 168 ? -2.003 -9.104 17.179 1.00 85.56 168 ASP A C 1
AT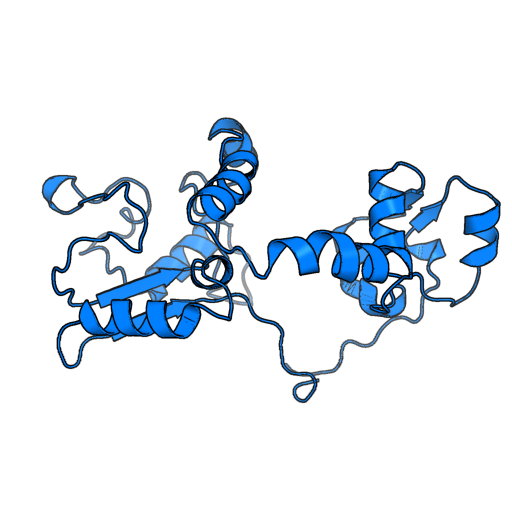OM 1361 O O . ASP A 1 168 ? -2.638 -9.405 18.196 1.00 85.56 168 ASP A O 1
ATOM 1365 N N . TYR A 1 169 ? -2.615 -8.655 16.079 1.00 84.19 169 TYR A N 1
ATOM 1366 C CA . TYR A 1 169 ? -4.061 -8.434 16.022 1.00 84.19 169 TYR A CA 1
ATOM 1367 C C . TYR A 1 169 ? -4.863 -9.702 16.372 1.00 84.19 169 TYR A C 1
ATOM 1369 O O . TYR A 1 169 ? -5.970 -9.623 16.913 1.00 84.19 169 TYR A O 1
ATOM 1377 N N . ARG A 1 170 ? -4.301 -10.885 16.093 1.00 86.00 170 ARG A N 1
ATOM 1378 C CA . ARG A 1 170 ? -4.889 -12.202 16.386 1.00 86.00 170 ARG A CA 1
ATOM 1379 C C . ARG A 1 170 ? -5.065 -12.425 17.890 1.00 86.00 170 ARG A C 1
ATOM 1381 O O . ARG A 1 170 ? -5.978 -13.145 18.299 1.00 86.00 170 ARG A O 1
ATOM 1388 N N . ASP A 1 171 ? -4.254 -11.744 18.694 1.00 88.31 171 ASP A N 1
ATOM 1389 C CA . ASP A 1 171 ? -4.171 -11.885 20.144 1.00 88.31 171 ASP A CA 1
ATOM 1390 C C . ASP A 1 171 ? -4.760 -10.658 20.888 1.00 88.31 171 ASP A C 1
ATOM 1392 O O . ASP A 1 171 ? -4.619 -10.532 22.107 1.00 88.31 171 ASP A O 1
ATOM 1396 N N . ILE A 1 172 ? -5.473 -9.764 20.179 1.00 87.50 172 ILE A N 1
ATOM 1397 C CA . ILE A 1 172 ? -6.182 -8.621 20.781 1.00 87.50 172 ILE A CA 1
ATOM 1398 C C . ILE A 1 172 ? -7.148 -9.107 21.881 1.00 87.50 172 ILE A C 1
ATOM 1400 O O . ILE A 1 172 ? -7.941 -10.031 21.642 1.00 87.50 172 ILE A O 1
ATOM 1404 N N . PRO A 1 173 ? -7.142 -8.472 23.075 1.00 86.38 173 PRO A N 1
ATOM 1405 C CA . PRO A 1 173 ? -8.070 -8.802 24.149 1.00 86.38 173 PRO A CA 1
ATOM 1406 C C . PRO A 1 173 ? -9.526 -8.786 23.679 1.00 86.38 173 PRO A C 1
ATOM 1408 O O . PRO A 1 173 ? -9.968 -7.851 23.016 1.00 86.38 173 PRO A O 1
ATOM 1411 N N . ARG A 1 174 ? -10.298 -9.808 24.065 1.00 84.00 174 ARG A N 1
ATOM 1412 C CA . ARG A 1 174 ? -11.696 -10.004 23.636 1.00 84.00 174 ARG A CA 1
ATOM 1413 C C . ARG A 1 174 ? -12.688 -9.097 24.377 1.00 84.00 174 ARG A C 1
ATOM 1415 O O . ARG A 1 174 ? -13.667 -9.567 24.949 1.00 84.00 174 ARG A O 1
ATOM 1422 N N . ALA A 1 175 ? -12.419 -7.796 24.383 1.00 84.12 175 ALA A N 1
ATOM 1423 C CA . ALA A 1 175 ? -13.326 -6.774 24.882 1.00 84.12 175 ALA A CA 1
ATOM 1424 C C . ALA A 1 175 ? -14.205 -6.253 23.740 1.00 84.12 175 ALA A C 1
ATOM 1426 O O . ALA A 1 175 ? -13.715 -5.989 22.645 1.00 84.12 175 ALA A O 1
ATOM 1427 N N . LYS A 1 176 ? -15.503 -6.098 24.007 1.00 87.56 176 LYS A N 1
ATOM 1428 C CA . LYS A 1 176 ? -16.457 -5.587 23.023 1.00 87.56 176 LYS A CA 1
ATOM 1429 C C . LYS A 1 176 ? -16.278 -4.078 22.818 1.00 87.56 176 LYS A C 1
ATOM 1431 O O . LYS A 1 176 ? -16.178 -3.335 23.795 1.00 87.56 176 LYS A O 1
ATOM 1436 N N . SER A 1 177 ? -16.279 -3.631 21.569 1.00 86.00 177 SER A N 1
ATOM 1437 C CA . SER A 1 177 ? -16.113 -2.238 21.150 1.00 86.00 177 SER A CA 1
ATOM 1438 C C . SER A 1 177 ? -17.377 -1.709 20.481 1.00 86.00 177 SER A C 1
ATOM 1440 O O . SER A 1 177 ? -18.055 -2.452 19.778 1.00 86.00 177 SER A O 1
ATOM 1442 N N . ASP A 1 178 ? -17.649 -0.415 20.671 1.00 86.56 178 ASP A N 1
ATOM 1443 C CA . ASP A 1 178 ? -18.756 0.284 20.000 1.00 86.56 178 ASP A CA 1
ATOM 1444 C C . ASP A 1 178 ? -18.460 0.582 18.520 1.00 86.56 178 ASP A C 1
ATOM 1446 O O . ASP A 1 178 ? -19.331 0.886 17.711 1.00 86.56 178 ASP A O 1
ATOM 1450 N N . LYS A 1 179 ? -17.178 0.560 18.151 1.00 86.12 179 LYS A N 1
ATOM 1451 C CA . LYS A 1 179 ? -16.725 0.849 16.797 1.00 86.12 179 LYS A CA 1
ATOM 1452 C C . LYS A 1 179 ? -15.357 0.244 16.551 1.00 86.12 179 LYS A C 1
ATOM 1454 O O . LYS A 1 179 ? -14.486 0.307 17.417 1.00 86.12 179 LYS A O 1
ATOM 1459 N N . ILE A 1 180 ? -15.152 -0.271 15.344 1.00 88.94 180 ILE A N 1
ATOM 1460 C CA . ILE A 1 180 ? -13.843 -0.724 14.864 1.00 88.94 180 ILE A CA 1
ATOM 1461 C C . ILE A 1 180 ? -13.505 0.037 13.585 1.00 88.94 180 ILE A C 1
ATOM 1463 O O . ILE A 1 180 ? -14.309 0.088 12.660 1.00 88.94 180 ILE A O 1
ATOM 1467 N N . THR A 1 181 ? -12.301 0.600 13.507 1.00 86.75 181 THR A N 1
ATOM 1468 C CA . THR A 1 181 ? -11.770 1.205 12.280 1.00 86.75 181 THR A CA 1
ATOM 1469 C C . THR A 1 181 ? -10.510 0.447 11.873 1.00 86.75 181 THR A C 1
ATOM 1471 O O . THR A 1 181 ? -9.535 0.429 12.616 1.00 86.75 181 THR A O 1
ATOM 1474 N N . CYS A 1 182 ? -10.533 -0.175 10.697 1.00 86.62 182 CYS A N 1
ATOM 1475 C CA . CYS A 1 182 ? -9.424 -0.919 10.108 1.00 86.62 182 CYS A CA 1
ATOM 1476 C C . CYS A 1 182 ? -8.961 -0.200 8.837 1.00 86.62 182 CYS A C 1
ATOM 1478 O O . CYS A 1 182 ? -9.717 -0.118 7.866 1.00 86.62 182 CYS A O 1
ATOM 1480 N N . LEU A 1 183 ? -7.738 0.334 8.851 1.00 84.56 183 LEU A N 1
ATOM 1481 C CA . LEU A 1 183 ? -7.168 1.108 7.747 1.00 84.56 183 LEU A CA 1
ATOM 1482 C C . LEU A 1 183 ? -5.973 0.366 7.159 1.00 84.56 183 LEU A C 1
ATOM 1484 O O . LEU A 1 183 ? -4.983 0.208 7.862 1.00 84.56 183 LEU A O 1
ATOM 1488 N N . GLU A 1 184 ? -6.073 -0.062 5.898 1.00 82.06 184 GLU A N 1
ATOM 1489 C CA . GLU A 1 184 ? -4.961 -0.634 5.111 1.00 82.06 184 GLU A CA 1
ATOM 1490 C C . GLU A 1 184 ? -4.232 -1.811 5.807 1.00 82.06 184 GLU A C 1
ATOM 1492 O O . GLU A 1 184 ? -3.045 -2.042 5.607 1.00 82.06 184 GLU A O 1
ATOM 1497 N N . MET A 1 185 ? -4.936 -2.542 6.680 1.00 81.56 185 MET A N 1
ATOM 1498 C CA . MET A 1 185 ? -4.400 -3.703 7.407 1.00 81.56 185 MET A CA 1
ATOM 1499 C C . MET A 1 185 ? -4.834 -5.033 6.789 1.00 81.56 185 MET A C 1
ATOM 1501 O O . MET A 1 185 ? -4.147 -6.044 6.921 1.00 81.56 185 MET A O 1
ATOM 1505 N N . ALA A 1 186 ? -5.993 -5.066 6.133 1.00 78.50 186 ALA A N 1
ATOM 1506 C CA . ALA A 1 186 ? -6.576 -6.309 5.632 1.00 78.50 186 ALA A CA 1
ATOM 1507 C C . ALA A 1 186 ? -5.822 -6.867 4.408 1.00 78.50 186 ALA A C 1
ATOM 1509 O O . ALA A 1 186 ? -5.900 -8.062 4.129 1.00 78.50 186 ALA A O 1
ATOM 1510 N N . GLU A 1 187 ? -5.040 -6.035 3.728 1.00 77.00 187 GLU A N 1
ATOM 1511 C CA . GLU A 1 187 ? -4.091 -6.381 2.672 1.00 77.00 187 GLU A CA 1
ATOM 1512 C C . GLU A 1 187 ? -3.010 -7.330 3.194 1.00 77.00 187 GLU A C 1
ATOM 1514 O O . GLU A 1 187 ? -2.655 -8.296 2.520 1.00 77.00 187 GLU A O 1
ATOM 1519 N N . HIS A 1 188 ? -2.551 -7.094 4.425 1.00 78.50 188 HIS A N 1
ATOM 1520 C CA . HIS A 1 188 ? -1.521 -7.888 5.094 1.00 78.50 188 HIS A CA 1
ATOM 1521 C C . HIS A 1 188 ? -2.074 -9.166 5.737 1.00 78.50 188 HIS A C 1
ATOM 1523 O O . HIS A 1 188 ? -1.327 -10.105 5.984 1.00 78.50 188 HIS A O 1
ATOM 1529 N N . VAL A 1 189 ? -3.388 -9.245 5.979 1.00 80.25 189 VAL A N 1
ATOM 1530 C CA . VAL A 1 189 ? -4.041 -10.473 6.473 1.00 80.25 189 VAL A CA 1
ATOM 1531 C C . VAL A 1 189 ? -4.007 -11.583 5.416 1.00 80.25 189 VAL A C 1
ATOM 1533 O O . VAL A 1 189 ? -3.940 -12.770 5.744 1.00 80.25 189 VAL A O 1
ATOM 1536 N N . GLY A 1 190 ? -4.075 -11.199 4.141 1.00 72.38 190 GLY A N 1
ATOM 1537 C CA . GLY A 1 190 ? -4.106 -12.123 3.018 1.00 72.38 190 GLY A CA 1
ATOM 1538 C C . GLY A 1 190 ? -5.491 -12.723 2.747 1.00 72.38 190 GLY A C 1
ATOM 1539 O O . GLY A 1 190 ? -6.351 -12.888 3.619 1.00 72.38 190 GLY A O 1
ATOM 1540 N N . MET A 1 191 ? -5.708 -13.094 1.485 1.00 75.06 191 MET A N 1
ATOM 1541 C CA . MET A 1 191 ? -7.010 -13.531 0.965 1.00 75.06 191 MET A CA 1
ATOM 1542 C C . MET A 1 191 ? -7.553 -14.806 1.630 1.00 75.06 191 MET A C 1
ATOM 1544 O O . MET A 1 191 ? -8.767 -14.963 1.737 1.00 75.06 191 MET A O 1
ATOM 1548 N N . PHE A 1 192 ? -6.688 -15.705 2.106 1.00 76.38 192 PHE A N 1
ATOM 1549 C CA . PHE A 1 192 ? -7.122 -16.950 2.753 1.00 76.38 192 PHE A CA 1
ATOM 1550 C C . PHE A 1 192 ? -7.602 -16.750 4.196 1.00 76.38 192 PHE A C 1
ATOM 1552 O O . PHE A 1 192 ? -8.431 -17.522 4.676 1.00 76.38 192 PHE A O 1
ATOM 1559 N N . ASN A 1 193 ? -7.131 -15.702 4.878 1.00 82.62 193 ASN A N 1
ATOM 1560 C CA . ASN A 1 193 ? -7.434 -15.459 6.291 1.00 82.62 193 ASN A CA 1
ATOM 1561 C C . ASN A 1 193 ? -8.449 -14.333 6.509 1.00 82.62 193 ASN A C 1
ATOM 1563 O O . ASN A 1 193 ? -8.978 -14.202 7.616 1.00 82.62 193 ASN A O 1
ATOM 1567 N N . ILE A 1 194 ? -8.785 -13.566 5.465 1.00 85.38 194 ILE A N 1
ATOM 1568 C CA . ILE A 1 194 ? -9.677 -12.406 5.567 1.00 85.38 194 ILE A CA 1
ATOM 1569 C C . ILE A 1 194 ? -11.030 -12.747 6.204 1.00 85.38 194 ILE A C 1
ATOM 1571 O O . ILE A 1 194 ? -11.546 -11.984 7.013 1.00 85.38 194 ILE A O 1
ATOM 1575 N N . THR A 1 195 ? -11.595 -13.925 5.922 1.00 88.44 195 THR A N 1
ATOM 1576 C CA . THR A 1 195 ? -12.868 -14.340 6.527 1.00 88.44 195 THR A CA 1
ATOM 1577 C C . THR A 1 195 ? -12.744 -14.549 8.037 1.00 88.44 195 THR A C 1
ATOM 1579 O O . THR A 1 195 ? -13.643 -14.164 8.779 1.00 88.44 195 THR A O 1
ATOM 1582 N N . ASN A 1 196 ? -11.646 -15.145 8.509 1.00 89.12 196 ASN A N 1
ATOM 1583 C CA . ASN A 1 196 ? -11.419 -15.351 9.941 1.00 89.12 196 ASN A CA 1
ATOM 1584 C C . ASN A 1 196 ? -11.157 -14.026 10.657 1.00 89.12 196 ASN A C 1
ATOM 1586 O O . ASN A 1 196 ? -11.700 -13.805 11.735 1.00 89.12 196 ASN A O 1
ATOM 1590 N N . PHE A 1 197 ? -10.402 -13.128 10.023 1.00 89.88 197 PHE A N 1
ATOM 1591 C CA . PHE A 1 197 ? -10.201 -11.767 10.509 1.00 89.88 197 PHE A CA 1
ATOM 1592 C C . PHE A 1 197 ? -11.527 -11.008 10.656 1.00 89.88 197 PHE A C 1
ATOM 1594 O O . PHE A 1 197 ? -11.827 -10.496 11.730 1.00 89.88 197 PHE A O 1
ATOM 1601 N N . LEU A 1 198 ? -12.378 -11.009 9.625 1.00 91.81 198 LEU A N 1
ATOM 1602 C CA . LEU A 1 198 ? -13.678 -10.333 9.687 1.00 91.81 198 LEU A CA 1
ATOM 1603 C C . LEU A 1 198 ? -14.606 -10.943 10.748 1.00 91.81 198 LEU A C 1
ATOM 1605 O O . LEU A 1 198 ? -15.316 -10.203 11.426 1.00 91.81 198 LEU A O 1
ATOM 1609 N N . ARG A 1 199 ? -14.574 -12.270 10.946 1.00 92.56 199 ARG A N 1
ATOM 1610 C CA . ARG A 1 199 ? -15.290 -12.923 12.058 1.00 92.56 199 ARG A CA 1
ATOM 1611 C C . ARG A 1 199 ? -14.772 -12.456 13.412 1.00 92.56 199 ARG A C 1
ATOM 1613 O O . ARG A 1 199 ? -15.573 -12.121 14.271 1.00 92.56 199 ARG A O 1
ATOM 1620 N N . GLN A 1 200 ? -13.453 -12.376 13.589 1.00 91.56 200 GLN A N 1
ATOM 1621 C CA . GLN A 1 200 ? -12.863 -11.843 14.815 1.00 91.56 200 GLN A CA 1
ATOM 1622 C C . GLN A 1 200 ? -13.310 -10.398 15.072 1.00 91.56 200 GLN A C 1
ATOM 1624 O O . GLN A 1 200 ? -13.659 -10.076 16.204 1.00 91.56 200 GLN A O 1
ATOM 1629 N N . CYS A 1 201 ? -13.336 -9.537 14.050 1.00 91.56 201 CYS A N 1
ATOM 1630 C CA . CYS A 1 201 ? -13.845 -8.171 14.189 1.00 91.56 201 CYS A CA 1
ATOM 1631 C C . CYS A 1 201 ? -15.329 -8.149 14.582 1.00 91.56 201 CYS A C 1
ATOM 1633 O O . CYS A 1 201 ? -15.702 -7.395 15.476 1.00 91.56 201 CYS A O 1
ATOM 1635 N N . ALA A 1 202 ? -16.159 -9.001 13.975 1.00 91.69 202 ALA A N 1
ATOM 1636 C CA . ALA A 1 202 ? -17.567 -9.133 14.348 1.00 91.69 202 ALA A CA 1
ATOM 1637 C C . ALA A 1 202 ? -17.732 -9.602 15.806 1.00 91.69 202 ALA A C 1
ATOM 1639 O O . ALA A 1 202 ? -18.523 -9.040 16.558 1.00 91.69 202 ALA A O 1
ATOM 1640 N N . ASP A 1 203 ? -16.919 -10.562 16.254 1.00 92.25 203 ASP A N 1
ATOM 1641 C CA . ASP A 1 203 ? -16.908 -11.026 17.645 1.00 92.25 203 ASP A CA 1
ATOM 1642 C C . ASP A 1 203 ? -16.447 -9.941 18.630 1.00 92.25 203 ASP A C 1
ATOM 1644 O O . ASP A 1 203 ? -16.784 -10.009 19.812 1.00 92.25 203 ASP A O 1
ATOM 1648 N N . LEU A 1 204 ? -15.689 -8.942 18.174 1.00 91.88 204 LEU A N 1
ATOM 1649 C CA . LEU A 1 204 ? -15.248 -7.799 18.974 1.00 91.88 204 LEU A CA 1
ATOM 1650 C C . LEU A 1 204 ? -16.239 -6.628 18.947 1.00 91.88 204 LEU A C 1
ATOM 1652 O O . LEU A 1 204 ? -16.137 -5.757 19.802 1.00 91.88 204 LEU A O 1
ATOM 1656 N N . LEU A 1 205 ? -17.216 -6.595 18.043 1.00 91.38 205 LEU A N 1
ATOM 1657 C CA . LEU A 1 205 ? -18.261 -5.566 18.026 1.00 91.38 205 LEU A CA 1
ATOM 1658 C C . LEU A 1 205 ? -19.436 -5.943 18.927 1.00 91.38 205 LEU A C 1
ATOM 1660 O O . LEU A 1 205 ? -19.766 -7.126 19.068 1.00 91.38 205 LEU A O 1
ATOM 1664 N N . LYS A 1 206 ? -20.069 -4.950 19.558 1.00 91.06 206 LYS A N 1
ATOM 1665 C CA . LYS A 1 206 ? -21.398 -5.159 20.154 1.00 91.06 206 LYS A CA 1
ATOM 1666 C C . LYS A 1 206 ? -22.443 -5.252 19.036 1.00 91.06 206 LYS A C 1
ATOM 1668 O O . LYS A 1 206 ? -22.164 -4.954 17.875 1.00 91.06 206 LYS A O 1
ATOM 1673 N N . ASP A 1 207 ? -23.634 -5.710 19.395 1.00 90.25 207 ASP A N 1
ATOM 1674 C CA . ASP A 1 207 ? -24.746 -5.795 18.451 1.00 90.25 207 ASP A CA 1
ATOM 1675 C C . ASP A 1 207 ? -25.134 -4.385 17.969 1.00 90.25 207 ASP A C 1
ATOM 1677 O O . ASP A 1 207 ? -25.082 -3.431 18.741 1.00 90.25 207 ASP A O 1
ATOM 1681 N N . ASP A 1 208 ? -25.501 -4.267 16.690 1.00 88.31 208 ASP A N 1
ATOM 1682 C CA . ASP A 1 208 ? -25.875 -3.018 15.997 1.00 88.31 208 ASP A CA 1
ATOM 1683 C C . ASP A 1 208 ? -24.772 -1.945 15.844 1.00 88.31 208 ASP A C 1
ATOM 1685 O O . ASP A 1 208 ? -25.030 -0.867 15.302 1.00 88.31 208 ASP A O 1
ATOM 1689 N N . ASP A 1 209 ? -23.532 -2.249 16.232 1.00 89.06 209 ASP A N 1
ATOM 1690 C CA . ASP A 1 209 ? -22.386 -1.352 16.068 1.00 89.06 209 ASP A CA 1
ATOM 1691 C C . ASP A 1 209 ? -21.654 -1.521 14.726 1.00 89.06 209 ASP A C 1
ATOM 1693 O O . ASP A 1 209 ? -21.887 -2.450 13.947 1.00 89.06 209 ASP A O 1
ATOM 1697 N N . VAL A 1 210 ? -20.757 -0.576 14.421 1.00 86.88 210 VAL A N 1
ATOM 1698 C CA . VAL A 1 210 ? -20.209 -0.404 13.068 1.00 86.88 210 VAL A CA 1
ATOM 1699 C C . VAL A 1 210 ? -18.709 -0.682 12.967 1.00 86.88 210 VAL A C 1
ATOM 1701 O O . VAL A 1 210 ? -17.896 -0.231 13.778 1.00 86.88 210 VAL A O 1
ATOM 1704 N N . MET A 1 211 ? -18.326 -1.362 11.884 1.00 88.00 211 MET A N 1
ATOM 1705 C CA . MET A 1 211 ? -16.941 -1.458 11.425 1.00 88.00 211 MET A CA 1
ATOM 1706 C C . MET A 1 211 ? -16.733 -0.572 10.199 1.00 88.00 211 MET A C 1
ATOM 1708 O O . MET A 1 211 ? -17.480 -0.666 9.227 1.00 88.00 211 MET A O 1
ATOM 1712 N N . HIS A 1 212 ? -15.672 0.230 10.207 1.00 88.31 212 HIS A N 1
ATOM 1713 C CA . HIS A 1 212 ? -15.147 0.862 9.007 1.00 88.31 212 HIS A CA 1
ATOM 1714 C C . HIS A 1 212 ? -13.928 0.087 8.504 1.00 88.31 212 HIS A C 1
ATOM 1716 O O . HIS A 1 212 ? -12.954 -0.084 9.238 1.00 88.31 212 HIS A O 1
ATOM 1722 N N . LEU A 1 213 ? -13.980 -0.369 7.254 1.00 88.00 213 LEU A N 1
ATOM 1723 C CA . LEU A 1 213 ? -12.924 -1.142 6.610 1.00 88.00 213 LEU A CA 1
ATOM 1724 C C . LEU A 1 213 ? -12.455 -0.416 5.350 1.00 88.00 213 LEU A C 1
ATOM 1726 O O . LEU A 1 213 ? -13.235 -0.225 4.420 1.00 88.00 213 LEU A O 1
ATOM 1730 N N . GLN A 1 214 ? -11.180 -0.042 5.318 1.00 86.06 214 GLN A N 1
ATOM 1731 C CA . GLN A 1 214 ? -10.529 0.528 4.143 1.00 86.06 214 GLN A CA 1
ATOM 1732 C C . GLN A 1 214 ? -9.439 -0.425 3.656 1.00 86.06 214 GLN A C 1
ATOM 1734 O O . GLN A 1 214 ? -8.584 -0.821 4.447 1.00 86.06 214 GLN A O 1
ATOM 1739 N N . ILE A 1 215 ? -9.506 -0.773 2.368 1.00 84.50 215 ILE A N 1
ATOM 1740 C CA . ILE A 1 215 ? -8.590 -1.697 1.696 1.00 84.50 215 ILE A CA 1
ATOM 1741 C C . ILE A 1 215 ? -8.252 -1.149 0.305 1.00 84.50 215 ILE A C 1
ATOM 1743 O O . ILE A 1 215 ? -9.158 -0.849 -0.483 1.00 84.50 215 ILE A O 1
ATOM 1747 N N . ALA A 1 216 ? -6.970 -1.099 -0.034 1.00 83.06 216 ALA A N 1
ATOM 1748 C CA . ALA A 1 216 ? -6.480 -0.941 -1.390 1.00 83.06 216 ALA A CA 1
ATOM 1749 C C . ALA A 1 216 ? -6.782 -2.207 -2.210 1.00 83.06 216 ALA A C 1
ATOM 1751 O O . ALA A 1 216 ? -6.328 -3.311 -1.911 1.00 83.06 216 ALA A O 1
ATOM 1752 N N . SER A 1 217 ? -7.571 -2.064 -3.276 1.00 75.62 217 SER A N 1
ATOM 1753 C CA . SER A 1 217 ? -7.953 -3.188 -4.137 1.00 75.62 217 SER A CA 1
ATOM 1754 C C . SER A 1 217 ? -7.897 -2.824 -5.615 1.00 75.62 217 SER A C 1
ATOM 1756 O O . SER A 1 217 ? -7.979 -1.659 -6.007 1.00 75.62 217 SER A O 1
ATOM 1758 N N . LEU A 1 218 ? -7.752 -3.846 -6.459 1.00 73.81 218 LEU A N 1
ATOM 1759 C CA . LEU A 1 218 ? -7.801 -3.683 -7.907 1.00 73.81 218 LEU A CA 1
ATOM 1760 C C . LEU A 1 218 ? -9.253 -3.525 -8.366 1.00 73.81 218 LEU A C 1
ATOM 1762 O O . LEU A 1 218 ? -10.123 -4.329 -8.026 1.00 73.81 218 LEU A O 1
ATOM 1766 N N . ARG A 1 219 ? -9.510 -2.515 -9.201 1.00 66.12 219 ARG A N 1
ATOM 1767 C CA . ARG A 1 219 ? -10.817 -2.324 -9.838 1.00 66.12 219 ARG A CA 1
ATOM 1768 C C . ARG A 1 219 ? -11.117 -3.490 -10.790 1.00 66.12 219 ARG A C 1
ATOM 1770 O O . ARG A 1 219 ? -10.259 -3.902 -11.571 1.00 66.12 219 ARG A O 1
ATOM 1777 N N . GLN A 1 220 ? -12.348 -4.006 -10.771 1.00 53.59 220 GLN A N 1
ATOM 1778 C CA . GLN A 1 220 ? -12.763 -5.055 -11.707 1.00 53.59 220 GLN A CA 1
ATOM 1779 C C . GLN A 1 220 ? -12.730 -4.558 -13.162 1.00 53.59 220 GLN A C 1
ATOM 1781 O O . GLN A 1 220 ? -13.198 -3.464 -13.476 1.00 53.59 220 GLN A O 1
ATOM 1786 N N . ALA A 1 221 ? -12.247 -5.413 -14.072 1.00 52.88 221 ALA A N 1
ATOM 1787 C CA . ALA A 1 221 ? -12.092 -5.127 -15.504 1.00 52.88 221 ALA A CA 1
ATOM 1788 C C . ALA A 1 221 ? -13.387 -4.681 -16.225 1.00 52.88 221 ALA A C 1
ATOM 1790 O O . ALA A 1 221 ? -13.324 -4.085 -17.296 1.00 52.88 221 ALA A O 1
ATOM 1791 N N . GLN A 1 222 ? -14.562 -4.949 -15.647 1.00 40.09 222 GLN A N 1
ATOM 1792 C CA . GLN A 1 222 ? -15.869 -4.569 -16.198 1.00 40.09 222 GLN A CA 1
ATOM 1793 C C . GLN A 1 222 ? -16.271 -3.112 -15.908 1.00 40.09 222 GLN A C 1
ATOM 1795 O O . GLN A 1 222 ? -17.292 -2.652 -16.406 1.00 40.09 222 GLN A O 1
ATOM 1800 N N . GLN A 1 223 ? -15.475 -2.381 -15.124 1.00 41.03 223 GLN A N 1
ATOM 1801 C CA . GLN A 1 223 ? -15.686 -0.963 -14.813 1.00 41.03 223 GLN A CA 1
ATOM 1802 C C . GLN A 1 223 ? -14.742 -0.030 -15.601 1.00 41.03 223 GLN A C 1
ATOM 1804 O O . GLN A 1 223 ? -14.514 1.104 -15.170 1.00 41.03 223 GLN A O 1
ATOM 1809 N N . TYR A 1 224 ? -14.191 -0.520 -16.724 1.00 43.50 224 TYR A N 1
ATOM 1810 C CA . TYR A 1 224 ? -13.387 0.227 -17.702 1.00 43.50 224 TYR A CA 1
ATOM 1811 C C . TYR A 1 224 ? -14.176 0.511 -18.977 1.00 43.50 224 TYR A C 1
ATOM 1813 O O . TYR A 1 224 ?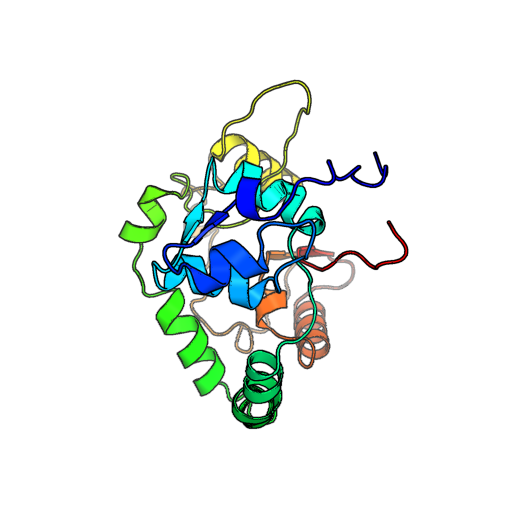 -14.813 -0.411 -19.535 1.00 43.50 224 TYR A O 1
#

Nearest PDB structures (foldseek):
  5z9o-assembly1_A  TM=6.388E-01  e=8.347E-05  Lactobacillus acidophilus NCFM
  5xlx-assembly1_D  TM=8.411E-01  e=2.702E+00  Pseudomonas aeruginosa PAO1
  5y4s-assembly9_I  TM=8.635E-01  e=7.876E+00  Pseudomonas aeruginosa PAO1

Solvent-accessible surface area (backbone atoms only — not comparable to full-atom values): 14073 Å² total; per-residue (Å²): 143,86,74,75,83,80,64,88,74,56,35,35,58,68,42,38,49,50,77,46,70,66,57,45,62,68,28,63,46,80,50,58,41,41,44,66,62,54,53,47,32,41,77,73,66,43,27,44,68,65,57,60,67,64,70,50,54,74,52,31,78,54,27,36,33,94,61,85,46,76,65,56,48,46,44,47,65,59,58,44,56,66,43,67,85,58,84,43,74,68,55,58,47,61,65,46,45,77,71,67,69,68,45,70,73,62,50,60,77,81,37,53,98,64,63,65,89,68,85,60,32,84,90,51,94,91,56,92,73,53,73,63,50,18,40,46,48,38,45,55,72,68,60,63,69,56,79,90,53,98,65,39,93,47,92,58,67,55,70,94,82,55,84,88,77,95,63,62,79,92,71,56,75,92,58,72,34,76,60,47,80,46,72,66,51,63,71,78,55,33,88,90,41,42,65,60,52,53,50,52,52,54,72,27,37,45,87,97,49,54,74,47,80,44,68,90,73,84,80,63,80,87,82,107